Protein AF-V5DJU7-F1 (afdb_monomer)

pLDDT: mean 82.64, std 14.74, range [36.12, 96.25]

Foldseek 3Di:
DLVLLVLLCLLVLDLVSLVVSLVVVVVVVVVVVVVCCVPPVPDDCVVVVVVVVVVVVVSVVSVVCSVVGHDPDDDPDPLLPDLDPVSVVVVVVCVVDPPNVVVSQVSSVVNDPDPDDSVVSVVVVVVVVVVSVVVSVVVVCCVQPVDPPDDHDPVVVVVVVVVVVVVVVCVVCVVVVVCVVPPPVPDDPDCQKDWDFDDDDPDDTPDIDMDGDDPPDPVPPPPPDDDDDDDDDD

Structure (mmCIF, N/CA/C/O backbone):
data_AF-V5DJU7-F1
#
_entry.id   AF-V5DJU7-F1
#
loop_
_atom_site.group_PDB
_atom_site.id
_atom_site.type_symbol
_atom_site.label_atom_id
_atom_site.label_alt_id
_atom_site.label_comp_id
_atom_site.label_asym_id
_atom_site.label_entity_id
_atom_site.label_seq_id
_atom_site.pdbx_PDB_ins_code
_atom_site.Cartn_x
_atom_site.Cartn_y
_atom_site.Cartn_z
_atom_site.occupancy
_atom_site.B_iso_or_equiv
_atom_site.auth_seq_id
_atom_site.auth_comp_id
_atom_site.auth_asym_id
_atom_site.auth_atom_id
_atom_site.pdbx_PDB_model_num
ATOM 1 N N . MET A 1 1 ? -10.310 -9.821 -8.645 1.00 76.06 1 MET A N 1
ATOM 2 C CA . MET A 1 1 ? -11.633 -10.434 -8.387 1.00 76.06 1 MET A CA 1
ATOM 3 C C . MET A 1 1 ? -11.674 -11.229 -7.091 1.00 76.06 1 MET A C 1
ATOM 5 O O . MET A 1 1 ? -12.376 -10.790 -6.197 1.00 76.06 1 MET A O 1
ATOM 9 N N . LEU A 1 2 ? -10.894 -12.307 -6.917 1.00 85.31 2 LEU A N 1
ATOM 10 C CA . LEU A 1 2 ? -10.918 -13.084 -5.660 1.00 85.31 2 LEU A CA 1
ATOM 11 C C . LEU A 1 2 ? -10.623 -12.239 -4.409 1.00 85.31 2 LEU A C 1
ATOM 13 O O . LEU A 1 2 ? -11.383 -12.306 -3.457 1.00 85.31 2 LEU A O 1
ATOM 17 N N . MET A 1 3 ? -9.606 -11.369 -4.446 1.00 88.12 3 MET A N 1
ATOM 18 C CA . MET A 1 3 ? -9.304 -10.481 -3.309 1.00 88.12 3 MET A CA 1
ATOM 19 C C . MET A 1 3 ? -10.454 -9.516 -2.975 1.00 88.12 3 MET A C 1
ATOM 21 O O . MET A 1 3 ? -10.728 -9.260 -1.809 1.00 88.12 3 MET A O 1
ATOM 25 N N . ALA A 1 4 ? -11.160 -9.016 -3.994 1.00 88.25 4 ALA A N 1
ATOM 26 C CA . ALA A 1 4 ? -12.334 -8.166 -3.811 1.00 88.25 4 ALA A CA 1
ATOM 27 C C . ALA A 1 4 ? -13.499 -8.966 -3.211 1.00 88.25 4 ALA A C 1
ATOM 29 O O . ALA A 1 4 ? -14.101 -8.527 -2.241 1.00 88.25 4 ALA A O 1
ATOM 30 N N . ALA A 1 5 ? -13.768 -10.173 -3.719 1.00 87.25 5 ALA A N 1
ATOM 31 C CA . ALA A 1 5 ? -14.795 -11.055 -3.171 1.00 87.25 5 ALA A CA 1
ATOM 32 C C . ALA A 1 5 ? -14.511 -11.417 -1.706 1.00 87.25 5 ALA A C 1
ATOM 34 O O . ALA A 1 5 ? -15.390 -11.282 -0.863 1.00 87.25 5 ALA A O 1
ATOM 35 N N . GLU A 1 6 ? -13.274 -11.792 -1.368 1.00 89.00 6 GLU A N 1
ATOM 36 C CA . GLU A 1 6 ? -12.887 -12.056 0.021 1.00 89.00 6 GLU A CA 1
ATOM 37 C C . GLU A 1 6 ? -13.096 -10.843 0.925 1.00 89.00 6 GLU A C 1
ATOM 39 O O . GLU A 1 6 ? -13.558 -11.001 2.056 1.00 89.00 6 GLU A O 1
ATOM 44 N N . ARG A 1 7 ? -12.807 -9.639 0.419 1.00 90.44 7 ARG A N 1
ATOM 45 C CA . ARG A 1 7 ? -13.072 -8.392 1.135 1.00 90.44 7 ARG A CA 1
ATOM 46 C C . ARG A 1 7 ? -14.570 -8.174 1.352 1.00 90.44 7 ARG A C 1
ATOM 48 O O . ARG A 1 7 ? -14.958 -7.899 2.479 1.00 90.44 7 ARG A O 1
ATOM 55 N N . ILE A 1 8 ? -15.406 -8.365 0.332 1.00 90.38 8 ILE A N 1
ATOM 56 C CA . ILE A 1 8 ? -16.873 -8.256 0.442 1.00 90.38 8 ILE A CA 1
ATOM 57 C C . ILE A 1 8 ? -17.396 -9.209 1.522 1.00 90.38 8 ILE A C 1
ATOM 59 O O . ILE A 1 8 ? -18.118 -8.792 2.425 1.00 90.38 8 ILE A O 1
ATOM 63 N N . VAL A 1 9 ? -16.978 -10.478 1.479 1.00 90.19 9 VAL A N 1
ATOM 64 C CA . VAL A 1 9 ? -17.368 -11.477 2.483 1.00 90.19 9 VAL A CA 1
ATOM 65 C C . VAL A 1 9 ? -16.906 -11.077 3.884 1.00 90.19 9 VAL A C 1
ATOM 67 O O . VAL A 1 9 ? -17.652 -11.232 4.850 1.00 90.19 9 VAL A O 1
ATOM 70 N N . TYR A 1 10 ? -15.689 -10.541 3.997 1.00 88.06 10 TYR A N 1
ATOM 71 C CA . TYR A 1 10 ? -15.152 -10.038 5.257 1.00 88.06 10 TYR A CA 1
ATOM 72 C C . TYR A 1 10 ? -15.980 -8.871 5.816 1.00 88.06 10 TYR A C 1
ATOM 74 O O . TYR A 1 10 ? -16.254 -8.845 7.012 1.00 88.06 10 TYR A O 1
ATOM 82 N N . VAL A 1 11 ? -16.410 -7.930 4.968 1.00 87.00 11 VAL A N 1
ATOM 83 C CA . VAL A 1 11 ? -17.252 -6.788 5.366 1.00 87.00 11 VAL A CA 1
ATOM 84 C C . VAL A 1 11 ? -18.644 -7.237 5.811 1.00 87.00 11 VAL A C 1
ATOM 86 O O . VAL A 1 11 ? -19.157 -6.704 6.790 1.00 87.00 11 VAL A O 1
ATOM 89 N N . LEU A 1 12 ? -19.226 -8.232 5.139 1.00 85.81 12 LEU A N 1
ATOM 90 C CA . LEU A 1 12 ? -20.554 -8.771 5.456 1.00 85.81 12 LEU A CA 1
ATOM 91 C C . LEU A 1 12 ? -20.603 -9.611 6.739 1.00 85.81 12 LEU A C 1
ATOM 93 O O . LEU A 1 12 ? -21.691 -10.004 7.151 1.00 85.81 12 LEU A O 1
ATOM 97 N N . HIS A 1 13 ? -19.454 -9.937 7.345 1.00 86.31 13 HIS A N 1
ATOM 98 C CA . HIS A 1 13 ? -19.363 -10.731 8.581 1.00 86.31 13 HIS A CA 1
ATOM 99 C C . HIS A 1 13 ? -20.053 -12.114 8.484 1.00 86.31 13 HIS A C 1
ATOM 101 O O . HIS A 1 13 ? -20.359 -12.755 9.488 1.00 86.31 13 HIS A O 1
ATOM 107 N N . SER A 1 14 ? -20.290 -12.621 7.270 1.00 88.06 14 SER A N 1
ATOM 108 C CA . SER A 1 14 ? -21.017 -13.876 7.058 1.00 88.06 14 SER A CA 1
ATOM 109 C C . SER A 1 14 ? -20.064 -15.068 6.983 1.00 88.06 14 SER A C 1
ATOM 111 O O . SER A 1 14 ? -19.357 -15.269 5.991 1.00 88.06 14 SER A O 1
ATOM 113 N N . VAL A 1 15 ? -20.080 -15.908 8.024 1.00 89.06 15 VAL A N 1
ATOM 114 C CA . VAL A 1 15 ? -19.283 -17.149 8.084 1.00 89.06 15 VAL A CA 1
ATOM 115 C C . VAL A 1 15 ? -19.713 -18.141 7.000 1.00 89.06 15 VAL A C 1
ATOM 117 O O . VAL A 1 15 ? -18.863 -18.783 6.388 1.00 89.06 15 VAL A O 1
ATOM 120 N N . GLN A 1 16 ? -21.016 -18.223 6.712 1.00 91.31 16 GLN A N 1
ATOM 121 C CA . GLN A 1 16 ? -21.561 -19.127 5.692 1.00 91.31 16 GLN A CA 1
ATOM 122 C C . GLN A 1 16 ? -21.022 -18.777 4.301 1.00 91.31 16 GLN A C 1
ATOM 124 O O . GLN A 1 16 ? -20.520 -19.639 3.581 1.00 91.31 16 GLN A O 1
ATOM 129 N N . LEU A 1 17 ? -21.042 -17.488 3.951 1.00 90.38 17 LEU A N 1
ATOM 130 C CA . LEU A 1 17 ? -20.525 -17.013 2.670 1.00 90.38 17 LEU A CA 1
ATOM 131 C C . LEU A 1 17 ? -19.007 -17.225 2.563 1.00 90.38 17 LEU A C 1
ATOM 133 O O . LEU A 1 17 ? -18.508 -17.596 1.499 1.00 90.38 17 LEU A O 1
ATOM 137 N N . LYS A 1 18 ? -18.272 -17.064 3.673 1.00 92.44 18 LYS A N 1
ATOM 138 C CA . LYS A 1 18 ? -16.834 -17.361 3.727 1.00 92.44 18 LYS A CA 1
ATOM 139 C C . LYS A 1 18 ? -16.545 -18.842 3.527 1.00 92.44 18 LYS A C 1
ATOM 141 O O . LYS A 1 18 ? -15.609 -19.160 2.799 1.00 92.44 18 LYS A O 1
ATOM 146 N N . PHE A 1 19 ? -17.346 -19.729 4.112 1.00 93.06 19 PHE A N 1
ATOM 147 C CA . PHE A 1 19 ? -17.225 -21.171 3.909 1.00 93.06 19 PHE A CA 1
ATOM 148 C C . PHE A 1 19 ? -17.445 -21.566 2.451 1.00 93.06 19 PHE A C 1
ATOM 150 O O . PHE A 1 19 ? -16.577 -22.208 1.860 1.00 93.06 19 PHE A O 1
ATOM 157 N N . VAL A 1 20 ? -18.538 -21.105 1.838 1.00 93.94 20 VAL A N 1
ATOM 158 C CA . VAL A 1 20 ? -18.819 -21.378 0.421 1.00 93.94 20 VAL A CA 1
ATOM 159 C C . VAL A 1 20 ? -17.684 -20.860 -0.468 1.00 93.94 20 VAL A C 1
ATOM 161 O O . VAL A 1 20 ? -17.166 -21.604 -1.300 1.00 93.94 20 VAL A O 1
ATOM 164 N N . LEU A 1 21 ? -17.228 -19.621 -0.252 1.00 92.44 21 LEU A N 1
ATOM 165 C CA . LEU A 1 21 ? -16.119 -19.041 -1.015 1.00 92.44 21 LEU A CA 1
ATOM 166 C C . LEU A 1 21 ? -14.816 -19.834 -0.827 1.00 92.44 21 LEU A C 1
ATOM 168 O O . LEU A 1 21 ? -14.087 -20.055 -1.795 1.00 92.44 21 LEU A O 1
ATOM 172 N N . HIS A 1 22 ? -14.520 -20.290 0.389 1.00 93.25 22 HIS A N 1
ATOM 173 C CA . HIS A 1 22 ? -13.326 -21.080 0.684 1.00 93.25 22 HIS A CA 1
ATOM 174 C C . HIS A 1 22 ? -13.343 -22.441 -0.029 1.00 93.25 22 HIS A C 1
ATOM 176 O O . HIS A 1 22 ? -12.363 -22.808 -0.677 1.00 93.25 22 HIS A O 1
ATOM 182 N N . VAL A 1 23 ? -14.473 -23.153 0.004 1.00 93.56 23 VAL A N 1
ATOM 183 C CA . VAL A 1 23 ? -14.619 -24.449 -0.682 1.00 93.56 23 VAL A CA 1
ATOM 184 C C . VAL A 1 23 ? -14.504 -24.279 -2.198 1.00 93.56 23 VAL A C 1
ATOM 186 O O . VAL A 1 23 ? -13.728 -24.988 -2.842 1.00 93.56 23 VAL A O 1
ATOM 189 N N . VAL A 1 24 ? -15.215 -23.300 -2.769 1.00 93.56 24 VAL A N 1
ATOM 190 C CA . VAL A 1 24 ? -15.186 -23.022 -4.214 1.00 93.56 24 VAL A CA 1
ATOM 191 C C . VAL A 1 24 ? -13.781 -22.635 -4.679 1.00 93.56 24 VAL A C 1
ATOM 193 O O . VAL A 1 24 ? -13.320 -23.123 -5.710 1.00 93.56 24 VAL A O 1
ATOM 196 N N . THR A 1 25 ? -13.072 -21.790 -3.926 1.00 91.62 25 THR A N 1
ATOM 197 C CA . THR A 1 25 ? -11.716 -21.352 -4.299 1.00 91.62 25 THR A CA 1
ATOM 198 C C . THR A 1 25 ? -10.712 -22.495 -4.243 1.00 91.62 25 THR A C 1
ATOM 200 O O . THR A 1 25 ? -9.954 -22.664 -5.198 1.00 91.62 25 THR A O 1
ATOM 203 N N . ILE A 1 26 ? -10.724 -23.315 -3.186 1.00 91.69 26 ILE A N 1
ATOM 204 C CA . ILE A 1 26 ? -9.848 -24.492 -3.087 1.00 91.69 26 ILE A CA 1
ATOM 205 C C . ILE A 1 26 ? -10.103 -25.443 -4.254 1.00 91.69 26 ILE A C 1
ATOM 207 O O . ILE A 1 26 ? -9.147 -25.852 -4.917 1.00 91.69 26 ILE A O 1
ATOM 211 N N . LEU A 1 27 ? -11.366 -25.763 -4.538 1.00 92.50 27 LEU A N 1
ATOM 212 C CA . LEU A 1 27 ? -11.725 -26.676 -5.621 1.00 92.50 27 LEU A CA 1
ATOM 213 C C . LEU A 1 27 ? -11.297 -26.121 -6.985 1.00 92.50 27 LEU A C 1
ATOM 215 O O . LEU A 1 27 ? -10.686 -26.843 -7.771 1.00 92.50 27 LEU A O 1
ATOM 219 N N . ALA A 1 28 ? -11.528 -24.830 -7.239 1.00 91.56 28 ALA A N 1
ATOM 220 C CA . ALA A 1 28 ? -11.094 -24.169 -8.467 1.00 91.56 28 ALA A CA 1
ATOM 221 C C . ALA A 1 28 ? -9.567 -24.224 -8.645 1.00 91.56 28 ALA A C 1
ATOM 223 O O . ALA A 1 28 ? -9.094 -24.580 -9.723 1.00 91.56 28 ALA A O 1
ATOM 224 N N . TYR A 1 29 ? -8.784 -23.937 -7.598 1.00 90.25 29 TYR A N 1
ATOM 225 C CA . TYR A 1 29 ? -7.321 -24.024 -7.677 1.00 90.25 29 TYR A CA 1
ATOM 226 C C . TYR A 1 29 ? -6.832 -25.455 -7.934 1.00 90.25 29 TYR A C 1
ATOM 228 O O . TYR A 1 29 ? -5.927 -25.638 -8.749 1.00 90.25 29 TYR A O 1
ATOM 236 N N . HIS A 1 30 ? -7.440 -26.466 -7.305 1.00 88.75 30 HIS A N 1
ATOM 237 C CA . HIS A 1 30 ? -7.094 -27.870 -7.556 1.00 88.75 30 HIS A CA 1
ATOM 238 C C . HIS A 1 30 ? -7.448 -28.296 -8.985 1.00 88.75 30 HIS A C 1
ATOM 240 O O . HIS A 1 30 ? -6.629 -28.931 -9.647 1.00 88.75 30 HIS A O 1
ATOM 246 N N . ALA A 1 31 ? -8.619 -27.905 -9.494 1.00 90.38 31 ALA A N 1
ATOM 247 C CA . ALA A 1 31 ? -9.032 -28.196 -10.865 1.00 90.38 31 ALA A CA 1
ATOM 248 C C . ALA A 1 31 ? -8.095 -27.542 -11.895 1.00 90.38 31 ALA A C 1
ATOM 250 O O . ALA A 1 31 ? -7.646 -28.205 -12.830 1.00 90.38 31 ALA A O 1
ATOM 251 N N . ILE A 1 32 ? -7.734 -26.269 -11.690 1.00 88.88 32 ILE A N 1
ATOM 252 C CA . ILE A 1 32 ? -6.780 -25.549 -12.548 1.00 88.88 32 ILE A CA 1
ATOM 253 C C . ILE A 1 32 ? -5.405 -26.221 -12.507 1.00 88.88 32 ILE A C 1
ATOM 255 O O . ILE A 1 32 ? -4.774 -26.393 -13.548 1.00 88.88 32 ILE A O 1
ATOM 259 N N . PHE A 1 33 ? -4.941 -26.632 -11.325 1.00 85.81 33 PHE A N 1
ATOM 260 C CA . PHE A 1 33 ? -3.663 -27.323 -11.184 1.00 85.81 33 PHE A CA 1
ATOM 261 C C . PHE A 1 33 ? -3.657 -28.686 -11.891 1.00 85.81 33 PHE A C 1
ATOM 263 O O . PHE A 1 33 ? -2.695 -29.002 -12.593 1.00 85.81 33 PHE A O 1
ATOM 270 N N . MET A 1 34 ? -4.732 -29.468 -11.760 1.00 86.75 34 MET A N 1
ATOM 271 C CA . MET A 1 34 ? -4.891 -30.745 -12.465 1.00 86.75 34 MET A CA 1
ATOM 272 C C . MET A 1 34 ? -4.908 -30.551 -13.987 1.00 86.75 34 MET A C 1
ATOM 274 O O . MET A 1 34 ? -4.207 -31.264 -14.705 1.00 86.75 34 MET A O 1
ATOM 278 N N . LEU A 1 35 ? -5.636 -29.545 -14.482 1.00 87.94 35 LEU A N 1
ATOM 279 C CA . LEU A 1 35 ? -5.679 -29.209 -15.907 1.00 87.94 35 LEU A CA 1
ATOM 280 C C . LEU A 1 35 ? -4.306 -28.761 -16.432 1.00 87.94 35 LEU A C 1
ATOM 282 O O . LEU A 1 35 ? -3.878 -29.175 -17.511 1.00 87.94 35 LEU A O 1
ATOM 286 N N . TRP A 1 36 ? -3.588 -27.942 -15.664 1.00 85.56 36 TRP A N 1
ATOM 287 C CA . TRP A 1 36 ? -2.236 -27.505 -16.009 1.00 85.56 36 TRP A CA 1
ATOM 288 C C . TRP A 1 36 ? -1.247 -28.679 -16.053 1.00 85.56 36 TRP A C 1
ATOM 290 O O . TRP A 1 36 ? -0.464 -28.793 -16.996 1.00 85.56 36 TRP A O 1
ATOM 300 N N . ARG A 1 37 ? -1.326 -29.605 -15.088 1.00 82.94 37 ARG A N 1
ATOM 301 C CA . ARG A 1 37 ? -0.521 -30.837 -15.080 1.00 82.94 37 ARG A CA 1
ATOM 302 C C . ARG A 1 37 ? -0.811 -31.738 -16.277 1.00 82.94 37 ARG A C 1
ATOM 304 O O . ARG A 1 37 ? 0.125 -32.343 -16.790 1.00 82.94 37 ARG A O 1
ATOM 311 N N . LEU A 1 38 ? -2.065 -31.810 -16.721 1.00 84.94 38 LEU A N 1
ATOM 312 C CA . LEU A 1 38 ? -2.465 -32.608 -17.882 1.00 84.94 38 LEU A CA 1
ATOM 313 C C . LEU A 1 38 ? -1.984 -31.996 -19.208 1.00 84.94 38 LEU A C 1
ATOM 315 O O . LEU A 1 38 ? -1.609 -32.724 -20.120 1.00 84.94 38 LEU A O 1
ATOM 319 N N . THR A 1 39 ? -1.980 -30.667 -19.318 1.00 82.75 39 THR A N 1
ATOM 320 C CA . THR A 1 39 ? -1.685 -29.956 -20.577 1.00 82.75 39 THR A CA 1
ATOM 321 C C . THR A 1 39 ? -0.207 -29.619 -20.768 1.00 82.75 39 THR A C 1
ATOM 323 O O . THR A 1 39 ? 0.268 -29.579 -21.901 1.00 82.75 39 THR A O 1
ATOM 326 N N . LEU A 1 40 ? 0.537 -29.374 -19.685 1.00 73.81 40 LEU A N 1
ATOM 327 C CA . LEU A 1 40 ? 1.869 -28.757 -19.728 1.00 73.81 40 LEU A CA 1
ATOM 328 C C . LEU A 1 40 ? 2.946 -29.575 -18.995 1.00 73.81 40 LEU A C 1
ATOM 330 O O . LEU A 1 40 ? 3.931 -29.015 -18.513 1.00 73.81 40 LEU A O 1
ATOM 334 N N . ALA A 1 41 ? 2.786 -30.902 -18.946 1.00 63.81 41 ALA A N 1
ATOM 335 C CA . ALA A 1 41 ? 3.644 -31.837 -18.207 1.00 63.81 41 ALA A CA 1
ATOM 336 C C . ALA A 1 41 ? 5.160 -31.734 -18.508 1.00 63.81 41 ALA A C 1
ATOM 338 O O . ALA A 1 41 ? 5.963 -32.254 -17.738 1.00 63.81 41 ALA A O 1
ATOM 339 N N . HIS A 1 42 ? 5.560 -31.075 -19.603 1.00 62.31 42 HIS A N 1
ATOM 340 C CA . HIS A 1 42 ? 6.939 -31.054 -20.104 1.00 62.31 42 HIS A CA 1
ATOM 341 C C . HIS A 1 42 ? 7.709 -29.733 -19.899 1.00 62.31 42 HIS A C 1
ATOM 343 O O . HIS A 1 42 ? 8.88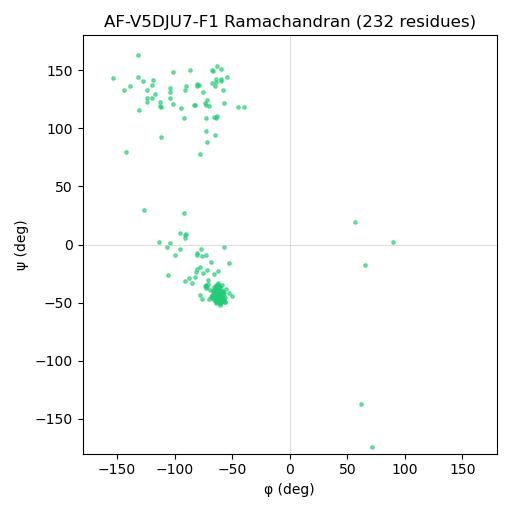0 -29.652 -20.266 1.00 62.31 42 HIS A O 1
ATOM 349 N N . ARG A 1 43 ? 7.096 -28.681 -19.333 1.00 65.62 43 ARG A N 1
ATOM 350 C CA . ARG A 1 43 ? 7.761 -27.375 -19.119 1.00 65.62 43 ARG A CA 1
ATOM 351 C C . ARG A 1 43 ? 8.203 -27.203 -17.664 1.00 65.62 43 ARG A C 1
ATOM 353 O O . ARG A 1 43 ? 7.541 -27.704 -16.764 1.00 65.62 43 ARG A O 1
ATOM 360 N N . SER A 1 44 ? 9.301 -26.469 -17.439 1.00 65.62 44 SER A N 1
ATOM 361 C CA . SER A 1 44 ? 9.845 -26.169 -16.101 1.00 65.62 44 SER A CA 1
ATOM 362 C C . SER A 1 44 ? 8.744 -25.745 -15.119 1.00 65.62 44 SER A C 1
ATOM 364 O O . SER A 1 44 ? 8.040 -24.758 -15.337 1.00 65.62 44 SER A O 1
ATOM 366 N N . THR A 1 45 ? 8.577 -26.530 -14.053 1.00 77.75 45 THR A N 1
ATOM 367 C CA . THR A 1 45 ? 7.426 -26.480 -13.139 1.00 77.75 45 THR A CA 1
ATOM 368 C C . THR A 1 45 ? 7.667 -25.628 -11.892 1.00 77.75 45 THR A C 1
ATOM 370 O O . THR A 1 45 ? 6.745 -25.436 -11.099 1.00 77.75 45 THR A O 1
ATOM 373 N N . THR A 1 46 ? 8.872 -25.085 -11.703 1.00 82.88 46 THR A N 1
ATOM 374 C CA . THR A 1 46 ? 9.292 -24.440 -10.446 1.00 82.88 46 THR A CA 1
ATOM 375 C C . THR A 1 46 ? 8.425 -23.237 -10.077 1.00 82.88 46 THR A C 1
ATOM 377 O O . THR A 1 46 ? 7.916 -23.168 -8.961 1.00 82.88 46 THR A O 1
ATOM 380 N N . VAL A 1 47 ? 8.178 -22.325 -11.021 1.00 84.62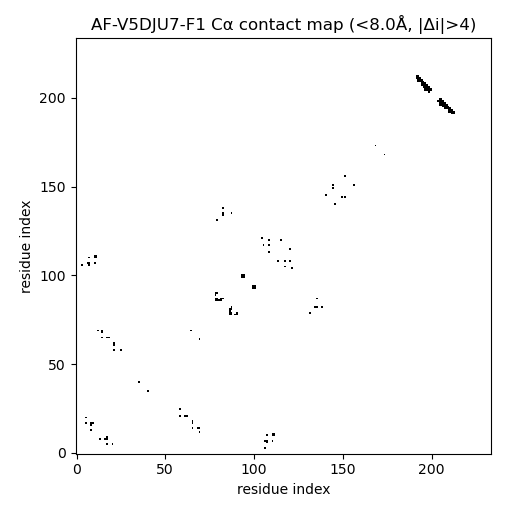 47 VAL A N 1
ATOM 381 C CA . VAL A 1 47 ? 7.377 -21.108 -10.788 1.00 84.62 47 VAL A CA 1
ATOM 382 C C . VAL A 1 47 ? 5.946 -21.451 -10.372 1.00 84.62 47 VAL A C 1
ATOM 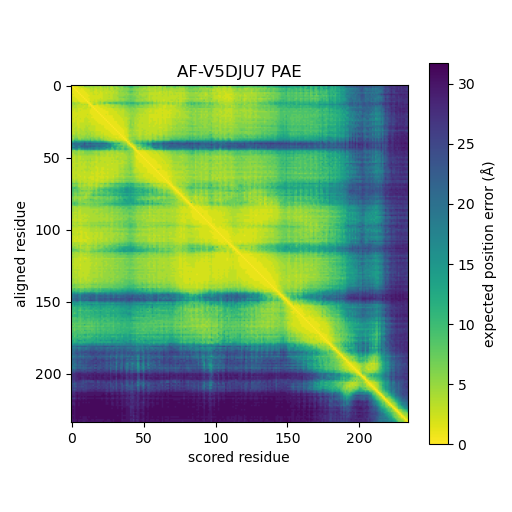384 O O . VAL A 1 47 ? 5.409 -20.886 -9.422 1.00 84.62 47 VAL A O 1
ATOM 387 N N . ALA A 1 48 ? 5.325 -22.411 -11.049 1.00 83.06 48 ALA A N 1
ATOM 388 C CA . ALA A 1 48 ? 3.955 -22.812 -10.756 1.00 83.06 48 ALA A CA 1
ATOM 389 C C . ALA A 1 48 ? 3.833 -23.569 -9.424 1.00 83.06 48 ALA A C 1
ATOM 391 O O . ALA A 1 48 ? 2.849 -23.381 -8.710 1.00 83.06 48 ALA A O 1
ATOM 392 N N . VAL A 1 49 ? 4.843 -24.365 -9.050 1.00 84.31 49 VAL A N 1
ATOM 393 C CA . VAL A 1 49 ? 4.912 -24.993 -7.721 1.00 84.31 49 VAL A CA 1
ATOM 394 C C . VAL A 1 49 ? 5.011 -23.928 -6.629 1.00 84.31 49 VAL A C 1
ATOM 396 O O . VAL A 1 49 ? 4.277 -24.007 -5.647 1.00 84.31 49 VAL A O 1
ATOM 399 N N . VAL A 1 50 ? 5.839 -22.894 -6.809 1.00 89.62 50 VAL A N 1
ATOM 400 C CA . VAL A 1 50 ? 5.941 -21.782 -5.845 1.00 89.62 50 VAL A CA 1
ATOM 401 C C . VAL A 1 50 ? 4.604 -21.050 -5.697 1.00 89.62 50 VAL A C 1
ATOM 403 O O . VAL A 1 50 ? 4.158 -20.806 -4.575 1.00 89.62 50 VAL A O 1
ATOM 406 N N . ILE A 1 51 ? 3.917 -20.756 -6.806 1.00 87.25 51 ILE A N 1
ATOM 407 C CA . ILE A 1 51 ? 2.587 -20.126 -6.776 1.00 87.25 51 ILE A CA 1
ATOM 408 C C . ILE A 1 51 ? 1.576 -21.019 -6.043 1.00 87.25 51 ILE A C 1
ATOM 410 O O . ILE A 1 51 ? 0.787 -20.516 -5.240 1.00 87.25 51 ILE A O 1
ATOM 414 N N . LEU A 1 52 ? 1.605 -22.335 -6.273 1.00 86.38 52 LEU A N 1
ATOM 415 C CA . LEU A 1 52 ? 0.724 -23.281 -5.588 1.00 86.38 52 LEU A CA 1
ATOM 416 C C . LEU A 1 52 ? 0.989 -23.307 -4.079 1.00 86.38 52 LEU A C 1
ATOM 418 O O . LEU A 1 52 ? 0.041 -23.226 -3.301 1.00 86.38 52 LEU A O 1
ATOM 422 N N . LEU A 1 53 ? 2.255 -23.371 -3.662 1.00 89.56 53 LEU A N 1
ATOM 423 C CA . LEU A 1 53 ? 2.631 -23.351 -2.246 1.00 89.56 53 LEU A CA 1
ATOM 424 C C . LEU A 1 53 ? 2.165 -22.060 -1.565 1.00 89.56 53 LEU A C 1
ATOM 426 O O . LEU A 1 53 ? 1.570 -22.110 -0.488 1.00 89.56 53 LEU A O 1
ATOM 430 N N . MET A 1 54 ? 2.351 -20.912 -2.224 1.00 91.81 54 MET A N 1
ATOM 431 C CA . MET A 1 54 ? 1.857 -19.625 -1.729 1.00 91.81 54 MET A CA 1
ATOM 432 C C . MET A 1 54 ? 0.326 -19.623 -1.579 1.00 91.81 54 MET A C 1
ATOM 434 O O . MET A 1 54 ? -0.207 -19.110 -0.591 1.00 91.81 54 MET A O 1
ATOM 438 N N . ARG A 1 55 ? -0.400 -20.228 -2.528 1.00 90.19 55 ARG A N 1
ATOM 439 C CA . ARG A 1 55 ? -1.864 -20.352 -2.464 1.00 90.19 55 ARG A CA 1
ATOM 440 C C . ARG A 1 55 ? -2.328 -21.309 -1.378 1.00 90.19 55 ARG A C 1
ATOM 442 O O . ARG A 1 55 ? -3.295 -20.989 -0.692 1.00 90.19 55 ARG A O 1
ATOM 449 N N . PHE A 1 56 ? -1.635 -22.425 -1.180 1.00 90.00 56 PHE A N 1
ATOM 450 C CA . PHE A 1 56 ? -1.934 -23.361 -0.102 1.00 90.00 56 PHE A CA 1
ATOM 451 C C . PHE A 1 56 ? -1.749 -22.698 1.264 1.00 90.00 56 PHE A C 1
ATOM 453 O O . PHE A 1 56 ? -2.643 -22.760 2.101 1.00 90.00 56 PHE A O 1
ATOM 460 N N . PHE A 1 57 ? -0.649 -21.964 1.452 1.00 93.31 57 PHE A N 1
ATOM 461 C CA . PHE A 1 57 ? -0.421 -21.183 2.667 1.00 93.31 57 PHE A CA 1
ATOM 462 C C . PHE A 1 57 ? -1.546 -20.164 2.919 1.00 93.31 57 PHE A C 1
ATOM 464 O O . PHE A 1 57 ? -2.107 -20.115 4.014 1.00 93.31 57 PHE A O 1
ATOM 471 N N . SER A 1 58 ? -1.937 -19.398 1.895 1.00 91.69 58 SER A N 1
ATOM 472 C CA . SER A 1 58 ? -3.065 -18.459 1.983 1.00 91.69 58 SER A CA 1
ATOM 473 C C . SER A 1 58 ? -4.390 -19.159 2.323 1.00 91.69 58 SER A C 1
ATOM 475 O O . SER A 1 58 ? -5.156 -18.652 3.145 1.00 91.69 58 SER A O 1
ATOM 477 N N . GLY A 1 59 ? -4.639 -20.340 1.751 1.00 90.69 59 GLY A N 1
ATOM 478 C CA . GLY A 1 59 ? -5.794 -21.179 2.070 1.00 90.69 59 GLY A CA 1
ATOM 479 C C . GLY A 1 59 ? -5.800 -21.635 3.530 1.00 90.69 59 GLY A C 1
ATOM 480 O O . GLY A 1 59 ? -6.819 -21.493 4.202 1.00 90.69 59 GLY A O 1
ATOM 481 N N . SER A 1 60 ? -4.660 -22.084 4.055 1.00 92.75 60 SER A N 1
ATOM 482 C CA . SER A 1 60 ? -4.515 -22.474 5.463 1.00 92.75 60 SER A CA 1
ATOM 483 C C . SER A 1 60 ? -4.816 -21.314 6.413 1.00 92.75 60 SER A C 1
ATOM 485 O O . SER A 1 60 ? -5.550 -21.486 7.384 1.00 92.75 60 SER A O 1
ATOM 487 N N . VAL A 1 61 ? -4.328 -20.106 6.109 1.00 92.81 61 VAL A N 1
ATOM 488 C CA . VAL A 1 61 ? -4.658 -18.903 6.893 1.00 92.81 61 VAL A CA 1
ATOM 489 C C . VAL A 1 61 ? -6.158 -18.594 6.829 1.00 92.81 61 VAL A C 1
ATOM 491 O O . VAL A 1 61 ? -6.761 -18.280 7.855 1.00 92.81 61 VAL A O 1
ATOM 494 N N . SER A 1 62 ? -6.789 -18.743 5.659 1.00 91.56 62 SER A N 1
ATOM 495 C CA . SER A 1 62 ? -8.243 -18.595 5.537 1.00 91.56 62 SER A CA 1
ATOM 496 C C . SER A 1 62 ? -8.985 -19.626 6.393 1.00 91.56 62 SER A C 1
ATOM 498 O O . SER A 1 62 ? -9.928 -19.256 7.083 1.00 91.56 62 SER A O 1
ATOM 500 N N . ALA A 1 63 ? -8.565 -20.893 6.411 1.00 91.06 63 ALA A N 1
ATOM 501 C CA . ALA A 1 63 ? -9.186 -21.928 7.242 1.00 91.06 63 ALA A CA 1
ATOM 502 C C . ALA A 1 63 ? -9.068 -21.612 8.745 1.00 91.06 63 ALA A C 1
ATOM 504 O O . ALA A 1 63 ? -10.046 -21.738 9.485 1.00 91.06 63 ALA A O 1
ATOM 505 N N . LEU A 1 64 ? -7.909 -21.106 9.184 1.00 92.69 64 LEU A N 1
ATOM 506 C CA . LEU A 1 64 ? -7.717 -20.629 10.558 1.00 92.69 64 LEU A CA 1
ATOM 507 C C . LEU A 1 64 ? -8.661 -19.469 10.905 1.00 92.69 64 LEU A C 1
ATOM 509 O O . LEU A 1 64 ? -9.151 -19.386 12.032 1.00 92.69 64 LEU A O 1
ATOM 513 N N . GLN A 1 65 ? -8.947 -18.583 9.947 1.00 91.25 65 GLN A N 1
ATOM 514 C CA . GLN A 1 65 ? -9.925 -17.513 10.134 1.00 91.25 65 GLN A CA 1
ATOM 515 C C . GLN A 1 65 ? -11.352 -18.060 10.293 1.00 91.25 65 GLN A C 1
ATOM 517 O O . GLN A 1 65 ? -12.084 -17.570 11.150 1.00 91.25 65 GLN A O 1
ATOM 522 N N . LEU A 1 66 ? -11.748 -19.083 9.524 1.00 89.94 66 LEU A N 1
ATOM 523 C CA . LEU A 1 66 ? -13.054 -19.729 9.714 1.00 89.94 66 LEU A CA 1
ATOM 524 C C . LEU A 1 66 ? -13.168 -20.387 11.094 1.00 89.94 66 LEU A C 1
ATOM 526 O O . LEU A 1 66 ? -14.224 -20.299 11.713 1.00 89.94 66 LEU A O 1
ATOM 530 N N . GLN A 1 67 ? -12.091 -21.005 11.587 1.00 91.50 67 GLN A N 1
ATOM 531 C CA . GLN A 1 67 ? -12.083 -21.661 12.897 1.00 91.50 67 GLN A CA 1
ATOM 532 C C . GLN A 1 67 ? -12.247 -20.663 14.049 1.00 91.50 67 GLN A C 1
ATOM 534 O O . GLN A 1 67 ? -12.996 -20.920 14.988 1.00 91.50 67 GLN A O 1
ATOM 539 N N . LYS A 1 68 ? -11.539 -19.529 13.991 1.00 89.88 68 LYS A N 1
ATOM 540 C CA . LYS A 1 68 ? -11.605 -18.491 15.034 1.00 89.88 68 LYS A CA 1
ATOM 541 C C . LYS A 1 68 ? -12.864 -17.627 14.938 1.00 89.88 68 LYS A C 1
ATOM 543 O O . LYS A 1 68 ? -13.228 -16.977 15.914 1.00 89.88 68 LYS A O 1
ATOM 548 N N . GLY A 1 69 ? -13.514 -17.613 13.778 1.00 87.19 69 GLY A N 1
ATOM 549 C CA . GLY A 1 69 ? -14.642 -16.739 13.503 1.00 87.19 69 GLY A CA 1
ATOM 550 C C . GLY A 1 69 ? -14.232 -15.272 13.356 1.00 87.19 69 GLY A C 1
ATOM 551 O O . GLY A 1 69 ? -13.054 -14.906 13.335 1.00 87.19 69 GLY A O 1
ATOM 552 N N . TYR A 1 70 ? -15.237 -14.414 13.220 1.00 86.62 70 TYR A N 1
ATOM 553 C CA . TYR A 1 70 ? -15.056 -12.980 13.021 1.00 86.62 70 TYR A CA 1
ATOM 554 C C . TYR A 1 70 ? -15.349 -12.207 14.319 1.00 86.62 70 TYR A C 1
ATOM 556 O O . TYR A 1 70 ? -16.375 -12.472 14.951 1.00 86.62 70 TYR A O 1
ATOM 564 N N . PRO A 1 71 ? -14.504 -11.234 14.711 1.00 85.06 71 PRO A N 1
ATOM 565 C CA . PRO A 1 71 ? -14.699 -10.457 15.934 1.00 85.06 71 PRO A CA 1
ATOM 566 C C . PRO A 1 71 ? -15.938 -9.558 15.846 1.00 85.06 71 PRO A C 1
ATOM 568 O O . PRO A 1 71 ? -16.270 -9.061 14.775 1.00 85.06 71 PRO A O 1
ATOM 571 N N . LEU A 1 72 ? -16.581 -9.294 16.990 1.00 81.12 72 LEU A N 1
ATOM 572 C CA . LEU A 1 72 ? -17.783 -8.450 17.074 1.00 81.12 72 LEU A CA 1
ATOM 573 C C . LEU A 1 72 ? -17.524 -6.998 16.623 1.00 81.12 72 LEU A C 1
ATOM 575 O O . LEU A 1 72 ? -18.390 -6.364 16.035 1.00 81.12 72 LEU A O 1
ATOM 579 N N . HIS A 1 73 ? -16.320 -6.483 16.890 1.00 82.12 73 HIS A N 1
ATOM 580 C CA . HIS A 1 73 ? -15.90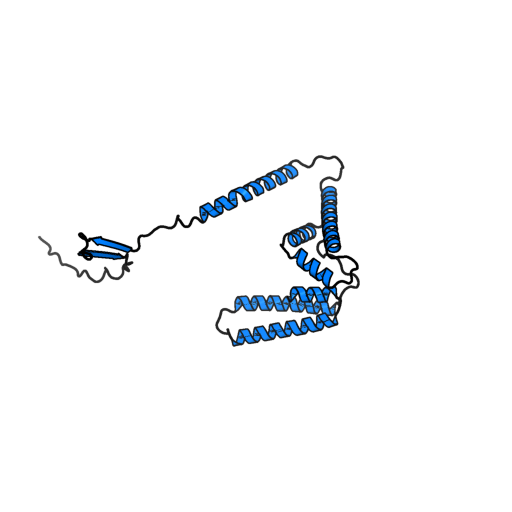4 -5.134 16.514 1.00 82.12 73 HIS A CA 1
ATOM 581 C C . HIS A 1 73 ? -14.802 -5.195 15.458 1.00 82.12 73 HIS A C 1
ATOM 583 O O . HIS A 1 73 ? -13.712 -5.726 15.697 1.00 82.12 73 HIS A O 1
ATOM 589 N N . ARG A 1 74 ? -15.074 -4.615 14.287 1.00 77.88 74 ARG A N 1
ATOM 590 C CA . ARG A 1 74 ? -14.104 -4.494 13.199 1.00 77.88 74 ARG A CA 1
ATOM 591 C C . ARG A 1 74 ? -13.212 -3.276 13.431 1.00 77.88 74 ARG A C 1
ATOM 593 O O . ARG A 1 74 ? -13.698 -2.149 13.443 1.00 77.88 74 ARG A O 1
ATOM 600 N N . LYS A 1 75 ? -11.899 -3.494 13.551 1.00 81.75 75 LYS A N 1
ATOM 601 C CA . LYS A 1 75 ? -10.920 -2.400 13.474 1.00 81.75 75 LYS A CA 1
ATOM 602 C C . LYS A 1 75 ? -10.949 -1.793 12.071 1.00 81.75 75 LYS A C 1
ATOM 604 O O . LYS A 1 75 ? -10.996 -2.528 11.088 1.00 81.75 75 LYS A O 1
ATOM 609 N N . HIS A 1 76 ? -10.927 -0.466 11.996 1.00 81.19 76 HIS A N 1
ATOM 610 C CA . HIS A 1 76 ? -11.035 0.267 10.738 1.00 81.19 76 HIS A CA 1
ATOM 611 C C . HIS A 1 76 ? -9.852 -0.011 9.796 1.00 81.19 76 HIS A C 1
ATOM 613 O O . HIS A 1 76 ? -10.049 -0.419 8.650 1.00 81.19 76 HIS A O 1
ATOM 619 N N . ASP A 1 77 ? -8.626 0.119 10.310 1.00 84.19 77 ASP A N 1
ATOM 620 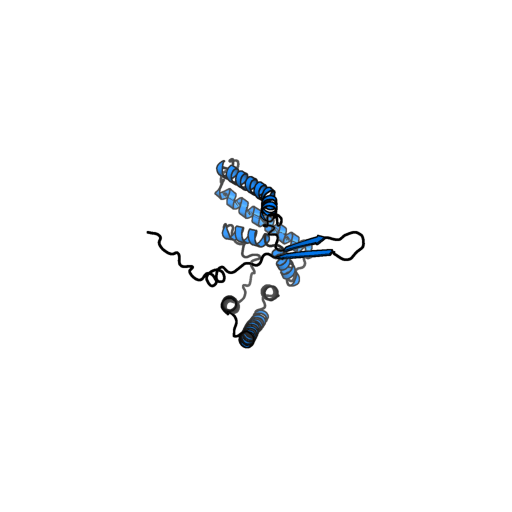C CA . ASP A 1 77 ? -7.405 -0.221 9.589 1.00 84.19 77 ASP A CA 1
ATOM 621 C C . ASP A 1 77 ? -6.402 -0.946 10.510 1.00 84.19 77 ASP A C 1
ATOM 623 O O . ASP A 1 77 ? -6.240 -0.551 11.671 1.00 84.19 77 ASP A O 1
ATOM 627 N N . PRO A 1 78 ? -5.743 -2.026 10.048 1.00 83.19 78 PRO A N 1
ATOM 628 C CA . PRO A 1 78 ? -4.672 -2.666 10.810 1.00 83.19 78 PRO A CA 1
ATOM 629 C C . PRO A 1 78 ? -3.474 -1.737 11.056 1.00 83.19 78 PRO A C 1
ATOM 631 O O . PRO A 1 78 ? -2.850 -1.835 12.112 1.00 83.19 78 PRO A O 1
ATOM 634 N N . PHE A 1 79 ? -3.163 -0.826 10.129 1.00 86.19 79 PHE A N 1
ATOM 635 C CA . PHE A 1 79 ? -1.972 0.019 10.197 1.00 86.19 79 PHE A CA 1
ATOM 636 C C . PHE A 1 79 ? -2.143 1.234 11.111 1.00 86.19 79 PHE A C 1
ATOM 638 O O . PHE A 1 79 ? -1.159 1.713 11.654 1.00 86.19 79 PHE A O 1
ATOM 645 N N . THR A 1 80 ? -3.367 1.709 11.361 1.00 86.06 80 THR A N 1
ATOM 646 C CA . THR A 1 80 ? -3.590 2.912 12.190 1.00 86.06 80 THR A CA 1
ATOM 647 C C . THR A 1 80 ? -3.768 2.623 13.684 1.00 86.06 80 THR A C 1
ATOM 649 O O . THR A 1 80 ? -4.106 3.519 14.453 1.00 86.06 80 THR A O 1
ATOM 652 N N . THR A 1 81 ? -3.524 1.382 14.128 1.00 83.62 81 THR A N 1
ATOM 653 C CA . THR A 1 81 ? -3.720 0.990 15.539 1.00 83.62 81 THR A CA 1
ATOM 654 C C . THR A 1 81 ? -2.640 1.564 16.468 1.00 83.62 81 THR A C 1
ATOM 656 O O . THR A 1 81 ? -2.942 1.909 17.608 1.00 83.62 81 THR A O 1
ATOM 659 N N . HIS A 1 82 ? -1.395 1.669 16.000 1.00 86.94 82 HIS A N 1
ATOM 660 C CA . HIS A 1 82 ? -0.251 2.116 16.798 1.00 86.94 82 HIS A CA 1
ATOM 661 C C . HIS A 1 82 ? 0.563 3.184 16.054 1.00 86.94 82 HIS A C 1
ATOM 663 O O . HIS A 1 82 ? 0.440 3.349 14.837 1.00 86.94 82 HIS A O 1
ATOM 669 N N . THR A 1 83 ? 1.404 3.903 16.799 1.00 87.62 83 THR A N 1
ATOM 670 C CA . THR A 1 83 ? 2.317 4.939 16.282 1.00 87.62 83 THR A CA 1
ATOM 671 C C . THR A 1 83 ? 3.725 4.419 15.999 1.00 87.62 83 THR A C 1
ATOM 673 O O . THR A 1 83 ? 4.627 5.213 15.744 1.00 87.62 83 THR A O 1
ATOM 676 N N . ASP A 1 84 ? 3.938 3.100 16.037 1.00 89.75 84 ASP A N 1
ATOM 677 C CA . ASP A 1 84 ? 5.244 2.522 15.722 1.00 89.75 84 ASP A CA 1
ATOM 678 C C . ASP A 1 84 ? 5.633 2.797 14.267 1.00 89.75 84 ASP A C 1
ATOM 680 O O . ASP A 1 84 ? 4.784 2.876 13.374 1.00 89.75 84 ASP A O 1
ATOM 684 N N . ILE A 1 85 ? 6.940 2.820 14.006 1.00 89.31 85 ILE A N 1
ATOM 685 C CA . ILE A 1 85 ? 7.500 3.051 12.668 1.00 89.31 85 ILE A CA 1
ATOM 686 C C . ILE A 1 85 ? 6.942 2.050 11.645 1.00 89.31 85 ILE A C 1
ATOM 688 O O . ILE A 1 85 ? 6.640 2.437 10.523 1.00 89.31 85 ILE A O 1
ATOM 692 N N . PHE A 1 86 ? 6.747 0.779 12.022 1.00 91.81 86 PHE A N 1
ATOM 693 C CA . PHE A 1 86 ? 6.181 -0.241 11.128 1.00 91.81 86 PHE A CA 1
ATOM 694 C C . PHE A 1 86 ? 4.733 0.051 10.723 1.00 91.81 86 PHE A C 1
ATOM 696 O O . PHE A 1 86 ? 4.361 -0.150 9.569 1.00 91.81 86 PHE A O 1
ATOM 703 N N . HIS A 1 87 ? 3.927 0.532 11.668 1.00 92.12 87 HIS A N 1
ATOM 704 C CA . HIS A 1 87 ? 2.523 0.866 11.458 1.00 92.12 87 HIS A CA 1
ATOM 705 C C . HIS A 1 87 ? 2.393 2.113 10.579 1.00 92.12 87 HIS A C 1
ATOM 707 O O . HIS A 1 87 ? 1.696 2.086 9.562 1.00 92.12 87 HIS A O 1
ATOM 713 N N . TRP A 1 88 ? 3.165 3.154 10.900 1.00 92.19 88 TRP A N 1
ATOM 714 C CA . TRP A 1 88 ? 3.238 4.370 10.098 1.00 92.19 88 TRP A CA 1
ATOM 715 C C . TRP A 1 88 ? 3.734 4.090 8.675 1.00 92.19 88 TRP A C 1
ATOM 717 O O . TRP A 1 88 ? 3.071 4.470 7.709 1.00 92.19 88 TRP A O 1
ATOM 727 N N . LEU A 1 89 ? 4.848 3.365 8.526 1.00 93.31 89 LEU A N 1
ATOM 728 C CA . LEU A 1 89 ? 5.406 3.017 7.218 1.00 93.31 89 LEU A CA 1
ATOM 729 C C . LEU A 1 89 ? 4.425 2.165 6.409 1.00 93.31 89 LEU A C 1
ATOM 731 O O . LEU A 1 89 ? 4.228 2.422 5.224 1.00 93.31 89 LEU A O 1
ATOM 735 N N . GLY A 1 90 ? 3.778 1.186 7.048 1.00 92.88 90 GLY A N 1
ATOM 736 C CA . GLY A 1 90 ? 2.747 0.364 6.421 1.00 92.88 90 GLY A CA 1
ATOM 737 C C . GLY A 1 90 ? 1.595 1.206 5.877 1.00 92.88 90 GLY A C 1
ATOM 738 O O . GLY A 1 90 ? 1.215 1.033 4.721 1.00 92.88 90 GLY A O 1
ATOM 739 N N . HIS A 1 91 ? 1.101 2.168 6.659 1.00 93.19 91 HIS A N 1
ATOM 740 C CA . HIS A 1 91 ? 0.038 3.080 6.238 1.00 93.19 91 HIS A CA 1
ATOM 741 C C . HIS A 1 91 ? 0.474 4.018 5.095 1.00 93.19 91 HIS A C 1
ATOM 743 O O . HIS A 1 91 ? -0.278 4.209 4.136 1.00 93.19 91 HIS A O 1
ATOM 749 N N . VAL A 1 92 ? 1.698 4.560 5.149 1.00 92.25 92 VAL A N 1
ATOM 750 C CA . VAL A 1 92 ? 2.261 5.407 4.080 1.00 92.25 92 VAL A CA 1
ATOM 751 C C . VAL A 1 92 ? 2.404 4.621 2.777 1.00 92.25 92 VAL A C 1
ATOM 753 O O . VAL A 1 92 ? 1.934 5.074 1.735 1.00 92.25 92 VAL A O 1
ATOM 756 N N . VAL A 1 93 ? 3.001 3.426 2.825 1.00 94.50 93 VAL A N 1
ATOM 757 C CA . VAL A 1 93 ? 3.167 2.561 1.645 1.00 94.50 93 VAL A CA 1
ATOM 758 C C . VAL A 1 93 ? 1.810 2.145 1.091 1.00 94.50 93 VAL A C 1
ATOM 760 O O . VAL A 1 93 ? 1.596 2.197 -0.117 1.00 94.50 93 VAL A O 1
ATOM 763 N N . TYR A 1 94 ? 0.874 1.779 1.963 1.00 93.06 94 TYR A N 1
ATOM 764 C CA . TYR A 1 94 ? -0.478 1.399 1.578 1.00 93.06 94 TYR A CA 1
ATOM 765 C C . TYR A 1 94 ? -1.199 2.510 0.795 1.00 93.06 94 TYR A C 1
ATOM 767 O O . TYR A 1 94 ? -1.838 2.215 -0.216 1.00 93.06 94 TYR A O 1
ATOM 775 N N . ARG A 1 95 ? -1.050 3.779 1.202 1.00 92.50 95 ARG A N 1
ATOM 776 C CA . ARG A 1 95 ? -1.635 4.927 0.486 1.00 92.50 95 ARG A CA 1
ATOM 777 C C . ARG A 1 95 ? -0.821 5.376 -0.733 1.00 92.50 95 ARG A C 1
ATOM 779 O O . ARG A 1 95 ? -1.374 6.008 -1.624 1.00 92.50 95 ARG A O 1
ATOM 786 N N . ALA A 1 96 ? 0.468 5.042 -0.793 1.00 93.69 96 ALA A N 1
ATOM 787 C CA . ALA A 1 96 ? 1.318 5.325 -1.949 1.00 93.69 96 ALA A CA 1
ATOM 788 C C . ALA A 1 96 ? 0.991 4.440 -3.166 1.00 93.69 96 ALA A C 1
ATOM 790 O O . ALA A 1 96 ? 1.320 4.808 -4.294 1.00 93.69 96 ALA A O 1
ATOM 791 N N . ILE A 1 97 ? 0.358 3.277 -2.960 1.00 94.19 97 ILE A N 1
ATOM 792 C CA . ILE A 1 97 ? -0.052 2.398 -4.059 1.00 94.19 97 ILE A CA 1
ATOM 793 C C . ILE A 1 97 ? -1.246 3.036 -4.790 1.00 94.19 97 ILE A C 1
ATOM 795 O O . ILE A 1 97 ? -2.304 3.209 -4.180 1.00 94.19 97 ILE A O 1
ATOM 799 N N . PRO A 1 98 ? -1.129 3.327 -6.098 1.00 92.25 98 PRO A N 1
ATOM 800 C CA . PRO A 1 98 ? -2.201 3.971 -6.847 1.00 92.25 98 PRO A CA 1
ATOM 801 C C . PRO A 1 98 ? -3.442 3.073 -6.909 1.00 92.25 98 PRO A C 1
ATOM 803 O O . PRO A 1 98 ? -3.328 1.861 -7.110 1.00 92.25 98 PRO A O 1
ATOM 806 N N . PHE A 1 99 ? -4.630 3.664 -6.764 1.00 90.31 99 PHE A N 1
ATOM 807 C CA . PHE A 1 99 ? -5.952 3.022 -6.853 1.00 90.31 99 PHE A CA 1
ATOM 808 C C . PHE A 1 99 ? -6.293 1.989 -5.773 1.00 90.31 99 PHE A C 1
ATOM 810 O O . PHE A 1 99 ? -7.463 1.638 -5.620 1.00 90.31 99 PHE A O 1
ATOM 817 N N . LEU A 1 100 ? -5.322 1.453 -5.030 1.00 91.56 100 LEU A N 1
ATOM 818 C CA . LEU A 1 100 ? -5.577 0.375 -4.073 1.00 91.56 100 LEU A CA 1
ATOM 819 C C . LEU A 1 100 ? -6.482 0.854 -2.937 1.00 91.56 100 LEU A C 1
ATOM 821 O O . LEU A 1 100 ? -7.464 0.186 -2.596 1.00 91.56 100 LEU A O 1
ATOM 825 N N . PHE A 1 101 ? -6.157 2.021 -2.383 1.00 92.06 101 PHE A N 1
ATOM 826 C CA . PHE A 1 101 ? -6.937 2.640 -1.325 1.00 92.06 101 PHE A CA 1
ATOM 827 C C . PHE A 1 101 ? -8.345 3.005 -1.814 1.00 92.06 101 PHE A C 1
ATOM 829 O O . PHE A 1 101 ? -9.328 2.629 -1.169 1.00 92.06 101 PHE A O 1
ATOM 836 N N . GLU A 1 102 ? -8.463 3.651 -2.977 1.00 93.06 102 GLU A N 1
ATOM 837 C CA . GLU A 1 102 ? -9.759 4.054 -3.527 1.00 93.06 102 GLU A CA 1
ATOM 838 C C . GLU A 1 102 ? -10.645 2.842 -3.836 1.00 93.06 102 GLU A C 1
ATOM 840 O O . GLU A 1 102 ? -11.825 2.835 -3.491 1.00 93.06 102 GLU A O 1
ATOM 845 N N . LEU A 1 103 ? -10.095 1.776 -4.425 1.00 92.31 103 LEU A N 1
ATOM 846 C CA . LEU A 1 103 ? -10.863 0.566 -4.736 1.00 92.31 103 LEU A CA 1
ATOM 847 C C . LEU A 1 103 ? -11.393 -0.120 -3.476 1.00 92.31 103 LEU A C 1
ATOM 849 O O . LEU A 1 103 ? -12.545 -0.559 -3.460 1.00 92.31 103 LEU A O 1
ATOM 853 N N . ARG A 1 104 ? -10.581 -0.208 -2.416 1.00 91.62 104 ARG A N 1
ATOM 854 C CA . ARG A 1 104 ? -11.039 -0.740 -1.124 1.00 91.62 104 ARG A CA 1
ATOM 855 C C . ARG A 1 104 ? -12.165 0.119 -0.563 1.00 91.62 104 ARG A C 1
ATOM 857 O O . ARG A 1 104 ? -13.164 -0.430 -0.113 1.00 91.62 104 ARG A O 1
ATOM 864 N N . LEU A 1 105 ? -12.005 1.436 -0.595 1.00 92.12 105 LEU A N 1
ATOM 865 C CA . LEU A 1 105 ? -12.971 2.388 -0.061 1.00 92.12 105 LEU A CA 1
ATOM 866 C C . LEU A 1 105 ? -14.324 2.294 -0.776 1.00 92.12 105 LEU A C 1
ATOM 868 O O . LEU A 1 105 ? -15.362 2.210 -0.123 1.00 92.12 105 LEU A O 1
ATOM 872 N N . LEU A 1 106 ? -14.309 2.245 -2.111 1.00 93.12 106 LEU A N 1
ATOM 873 C CA . LEU A 1 106 ? -15.510 2.071 -2.932 1.00 93.12 106 LEU A CA 1
ATOM 874 C C . LEU A 1 106 ? -16.199 0.735 -2.640 1.00 93.12 106 LEU A C 1
ATOM 876 O O . LEU A 1 106 ? -17.422 0.679 -2.507 1.00 93.12 106 LEU A O 1
ATOM 880 N N . LEU A 1 107 ? -15.415 -0.335 -2.516 1.00 92.69 107 LEU A N 1
ATOM 881 C CA . LEU A 1 107 ? -15.931 -1.666 -2.230 1.00 92.69 107 LEU A CA 1
ATOM 882 C C . LEU A 1 107 ? -16.539 -1.744 -0.824 1.00 92.69 107 LEU A C 1
ATOM 884 O O . LEU A 1 107 ? -17.664 -2.220 -0.677 1.00 92.69 107 LEU A O 1
ATOM 888 N N . ASP A 1 108 ? -15.848 -1.224 0.190 1.00 91.12 108 ASP A N 1
ATOM 889 C CA . ASP A 1 108 ? -16.343 -1.189 1.566 1.00 91.12 108 ASP A CA 1
ATOM 890 C C . ASP A 1 108 ? -17.620 -0.330 1.669 1.00 91.12 108 ASP A C 1
ATOM 892 O O . ASP A 1 108 ? -18.570 -0.747 2.334 1.00 91.12 108 ASP A O 1
ATOM 896 N N . TRP A 1 109 ? -17.690 0.815 0.973 1.00 93.06 109 TRP A N 1
ATOM 897 C CA . TRP A 1 109 ? -18.893 1.659 0.910 1.00 93.06 109 TRP A CA 1
ATOM 898 C C . TRP A 1 109 ? -20.068 0.955 0.221 1.00 93.06 109 TRP A C 1
ATOM 900 O O . TRP A 1 109 ? -21.192 1.038 0.705 1.00 93.06 109 TRP A O 1
ATOM 910 N N . SER A 1 110 ? -19.816 0.221 -0.869 1.00 92.88 110 SER A N 1
ATOM 911 C CA . SER A 1 110 ? -20.875 -0.447 -1.643 1.00 92.88 110 SER A CA 1
ATOM 912 C C . SER A 1 110 ? -21.598 -1.566 -0.884 1.00 92.88 110 SER A C 1
ATOM 914 O O . SER A 1 110 ? -22.745 -1.878 -1.192 1.00 92.88 110 SER A O 1
ATOM 916 N N . VAL A 1 111 ? -20.929 -2.174 0.100 1.00 89.12 111 VAL A N 1
ATOM 917 C CA . VAL A 1 111 ? -21.430 -3.338 0.848 1.00 89.12 111 VAL A CA 1
ATOM 918 C C . VAL A 1 111 ? -21.890 -2.964 2.259 1.00 89.12 111 VAL A C 1
ATOM 920 O O . VAL A 1 111 ? -22.732 -3.650 2.836 1.00 89.12 111 VAL A O 1
ATOM 923 N N . SER A 1 112 ? -21.341 -1.896 2.840 1.00 88.38 112 SER A N 1
ATOM 924 C CA . SER A 1 112 ? -21.682 -1.477 4.202 1.00 88.38 112 SER A CA 1
ATOM 925 C C . SER A 1 112 ? -23.017 -0.727 4.234 1.00 88.38 112 SER A C 1
ATOM 927 O O . SER A 1 112 ? -23.256 0.170 3.431 1.00 88.38 112 SER A O 1
ATOM 929 N N . CYS A 1 113 ? -23.863 -1.021 5.224 1.00 85.81 113 CYS A N 1
ATOM 930 C CA . CYS A 1 113 ? -25.089 -0.263 5.476 1.00 85.81 113 CYS A CA 1
ATOM 931 C C . CYS A 1 113 ? -24.747 1.121 6.056 1.00 85.81 113 CYS A C 1
ATOM 933 O O . CYS A 1 113 ? -24.659 1.285 7.272 1.00 85.81 113 CYS A O 1
ATOM 935 N N . THR A 1 114 ? -24.520 2.114 5.194 1.00 88.62 114 THR A N 1
ATOM 936 C CA . THR A 1 114 ? -24.213 3.497 5.587 1.00 88.62 114 THR A CA 1
ATOM 937 C C . THR A 1 114 ? -25.270 4.469 5.071 1.00 88.62 114 THR A C 1
ATOM 939 O O . THR A 1 114 ? -25.765 4.336 3.957 1.00 88.62 114 THR A O 1
ATOM 942 N N . ALA A 1 115 ? -25.609 5.475 5.879 1.00 90.88 115 ALA A N 1
ATOM 943 C CA . ALA A 1 115 ? -26.485 6.577 5.469 1.00 90.88 115 ALA A CA 1
ATOM 944 C C . ALA A 1 115 ? -25.735 7.655 4.661 1.00 90.88 115 ALA A C 1
ATOM 946 O O . ALA A 1 115 ? -26.332 8.612 4.166 1.00 90.88 115 ALA A O 1
ATOM 947 N N . LEU A 1 116 ? -24.409 7.534 4.563 1.00 92.69 116 LEU A N 1
ATOM 948 C CA . LEU A 1 116 ? -23.540 8.564 4.025 1.00 92.69 116 LEU A CA 1
ATOM 949 C C . LEU A 1 116 ? -23.328 8.378 2.516 1.00 92.69 116 LEU A C 1
ATOM 951 O O . LEU A 1 116 ? -22.989 7.288 2.052 1.00 92.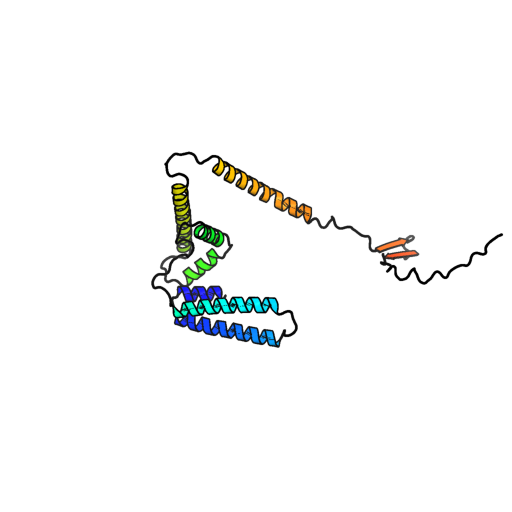69 116 LEU A O 1
ATOM 955 N N . LYS A 1 117 ? -23.468 9.462 1.739 1.00 94.25 117 LYS A N 1
ATOM 956 C CA . LYS A 1 117 ? -23.101 9.459 0.311 1.00 94.25 117 LYS A CA 1
ATOM 957 C C . LYS A 1 117 ? -21.615 9.135 0.146 1.00 94.25 117 LYS A C 1
ATOM 959 O O . LYS A 1 117 ? -20.798 9.528 0.976 1.00 94.25 117 LYS A O 1
ATOM 964 N N . LEU A 1 118 ? -21.267 8.523 -0.985 1.00 93.94 118 LEU A N 1
ATOM 965 C CA . LEU A 1 118 ? -19.898 8.121 -1.316 1.00 93.94 118 LEU A CA 1
ATOM 966 C C . LEU A 1 118 ? -18.882 9.259 -1.139 1.00 93.94 118 LEU A C 1
ATOM 968 O O . LEU A 1 118 ? -17.850 9.064 -0.518 1.00 93.94 118 LEU A O 1
ATOM 972 N N . GLN A 1 119 ? -19.194 10.474 -1.596 1.00 94.62 119 GLN A N 1
ATOM 973 C CA . GLN A 1 119 ? -18.299 11.633 -1.457 1.00 94.62 119 GLN A CA 1
ATOM 974 C C . GLN A 1 119 ? -17.963 11.963 0.001 1.00 94.62 119 GLN A C 1
ATOM 976 O O . GLN A 1 119 ? -16.806 12.189 0.339 1.00 94.62 119 GLN A O 1
ATOM 981 N N . HIS A 1 120 ? -18.969 11.964 0.873 1.00 95.31 120 HIS A N 1
ATOM 982 C CA . HIS A 1 120 ? -18.763 12.227 2.293 1.00 95.31 120 HIS A CA 1
ATOM 983 C C . HIS A 1 120 ? -18.049 11.058 2.983 1.00 95.31 120 HIS A C 1
ATOM 985 O O . HIS A 1 120 ? -17.275 11.288 3.906 1.00 95.31 120 HIS A O 1
ATOM 991 N N . TRP A 1 121 ? -18.256 9.823 2.516 1.00 94.50 121 TRP A N 1
ATOM 992 C CA . TRP A 1 121 ? -17.490 8.663 2.973 1.00 94.50 121 TRP A CA 1
ATOM 993 C C . TRP A 1 121 ? -16.005 8.784 2.612 1.00 94.50 121 TRP A C 1
ATOM 995 O O . TRP A 1 121 ? -15.148 8.551 3.459 1.00 94.50 121 TRP A O 1
ATOM 1005 N N . MET A 1 122 ? -15.688 9.238 1.394 1.00 94.38 122 MET A N 1
ATOM 1006 C CA . MET A 1 122 ? -14.301 9.509 1.002 1.00 94.38 122 MET A CA 1
ATOM 1007 C C . MET A 1 122 ? -13.676 10.646 1.813 1.00 94.38 122 MET A C 1
ATOM 1009 O O . MET A 1 122 ? -12.537 10.525 2.256 1.00 94.38 122 MET A O 1
ATOM 1013 N N . LEU A 1 123 ? -14.433 11.721 2.056 1.00 95.06 123 LEU A N 1
ATOM 1014 C CA . LEU A 1 123 ? -13.985 12.828 2.901 1.00 95.06 123 LEU A CA 1
ATOM 1015 C C . LEU A 1 123 ? -13.673 12.359 4.328 1.00 95.06 123 LEU A C 1
ATOM 1017 O O . LEU A 1 123 ? -12.661 12.761 4.895 1.00 95.06 123 LEU A O 1
ATOM 1021 N N . LEU A 1 124 ? -14.528 11.507 4.902 1.00 94.69 124 LEU A N 1
ATOM 1022 C CA . LEU A 1 124 ? -14.315 10.951 6.236 1.00 94.69 124 LEU A CA 1
ATOM 1023 C C . LEU A 1 124 ? -12.977 10.214 6.318 1.00 94.69 124 LEU A C 1
ATOM 1025 O O . LEU A 1 124 ? -12.254 10.384 7.302 1.00 94.69 124 LEU A O 1
ATOM 1029 N N . GLU A 1 125 ? -12.619 9.439 5.293 1.00 94.38 125 GLU A N 1
ATOM 1030 C CA . GLU A 1 125 ? -11.335 8.749 5.326 1.00 94.38 125 GLU A CA 1
ATOM 1031 C C . GLU A 1 125 ? -10.136 9.681 5.121 1.00 94.38 125 GLU A C 1
ATOM 1033 O O . GLU A 1 125 ? -9.095 9.503 5.753 1.00 94.38 125 GLU A O 1
ATOM 1038 N N . ASP A 1 126 ? -10.263 10.713 4.293 1.00 94.50 126 ASP A N 1
ATOM 1039 C CA . ASP A 1 126 ? -9.178 11.684 4.144 1.00 94.50 126 ASP A CA 1
ATOM 1040 C C . ASP A 1 126 ? -8.927 12.472 5.446 1.00 94.50 126 ASP A C 1
ATOM 1042 O O . ASP A 1 126 ? -7.780 12.702 5.854 1.00 94.50 126 ASP A O 1
ATOM 1046 N N . VAL A 1 127 ? -9.999 12.788 6.180 1.00 95.88 127 VAL A N 1
ATOM 1047 C CA . VAL A 1 127 ? -9.902 13.339 7.539 1.00 95.88 127 VAL A CA 1
ATOM 1048 C C . VAL A 1 127 ? -9.255 12.327 8.487 1.00 95.88 127 VAL A C 1
ATOM 1050 O O . VAL A 1 127 ? -8.352 12.703 9.235 1.00 95.88 127 VAL A O 1
ATOM 1053 N N . HIS A 1 128 ? -9.649 11.048 8.440 1.00 93.88 128 HIS A N 1
ATOM 1054 C CA . HIS A 1 128 ? -9.037 9.997 9.261 1.00 93.88 128 HIS A CA 1
ATOM 1055 C C . HIS A 1 128 ? -7.525 9.897 9.024 1.00 93.88 128 HIS A C 1
ATOM 1057 O O . HIS A 1 128 ? -6.750 9.903 9.983 1.00 93.88 128 HIS A O 1
ATOM 1063 N N . HIS A 1 129 ? -7.097 9.892 7.760 1.00 93.75 129 HIS A N 1
ATOM 1064 C CA . HIS A 1 129 ? -5.686 9.905 7.392 1.00 93.75 129 HIS A CA 1
ATOM 1065 C C . HIS A 1 129 ? -4.959 11.123 7.971 1.00 93.75 129 HIS A C 1
ATOM 1067 O O . HIS A 1 129 ? -3.884 10.991 8.557 1.00 93.75 129 HIS A O 1
ATOM 1073 N N . THR A 1 130 ? -5.539 12.314 7.816 1.00 95.19 130 THR A N 1
ATOM 1074 C CA . THR A 1 130 ? -4.936 13.567 8.292 1.00 95.19 130 THR A CA 1
ATOM 1075 C C . THR A 1 130 ? -4.780 13.576 9.812 1.00 95.19 130 THR A C 1
ATOM 1077 O O . THR A 1 130 ? -3.731 13.967 10.331 1.00 95.19 130 THR A O 1
ATOM 1080 N N . VAL A 1 131 ? -5.794 13.094 10.536 1.00 95.25 131 VAL A N 1
ATOM 1081 C CA . VAL A 1 131 ? -5.753 12.961 11.997 1.00 95.25 131 VAL A CA 1
ATOM 1082 C C . VAL A 1 131 ? -4.703 11.937 12.426 1.00 95.25 131 VAL A C 1
ATOM 1084 O O . VAL A 1 131 ? -3.934 12.221 13.342 1.00 95.25 131 VAL A O 1
ATOM 1087 N N . TYR A 1 132 ? -4.622 10.783 11.756 1.00 93.94 132 TYR A N 1
ATOM 1088 C CA . TYR A 1 132 ? -3.614 9.765 12.060 1.00 93.94 132 TYR A CA 1
ATOM 1089 C C . TYR A 1 132 ? -2.187 10.280 11.827 1.00 93.94 132 TYR A C 1
ATOM 1091 O O . TYR A 1 132 ? -1.338 10.125 12.702 1.00 93.94 132 TYR A O 1
ATOM 1099 N N . MET A 1 133 ? -1.930 10.965 1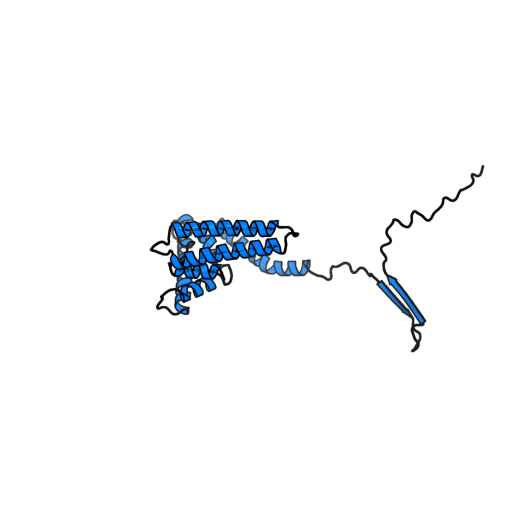0.708 1.00 94.00 133 MET A N 1
ATOM 1100 C CA . MET A 1 133 ? -0.618 11.569 10.436 1.00 94.00 133 MET A CA 1
ATOM 1101 C C . MET A 1 133 ? -0.233 12.584 11.511 1.00 94.00 133 MET A C 1
ATOM 1103 O O . MET A 1 133 ? 0.852 12.503 12.078 1.00 94.00 133 MET A O 1
ATOM 1107 N N . ARG A 1 134 ? -1.160 13.475 11.883 1.00 94.31 134 ARG A N 1
ATOM 1108 C CA . ARG A 1 134 ? -0.929 14.438 12.967 1.00 94.31 134 ARG A CA 1
ATOM 1109 C C . ARG A 1 134 ? -0.673 13.744 14.305 1.00 94.31 134 ARG A C 1
ATOM 1111 O O . ARG A 1 134 ? 0.158 14.209 15.079 1.00 94.31 134 ARG A O 1
ATOM 1118 N N . TYR A 1 135 ? -1.381 12.659 14.595 1.00 93.12 135 TYR A N 1
ATOM 1119 C CA . TYR A 1 135 ? -1.179 11.892 15.818 1.00 93.12 135 TYR A CA 1
ATOM 1120 C C . TYR A 1 135 ? 0.225 11.271 15.877 1.00 93.12 135 TYR A C 1
ATOM 1122 O O . TYR A 1 135 ? 0.889 11.380 16.910 1.00 93.12 135 TYR A O 1
ATOM 1130 N N . VAL A 1 136 ? 0.710 10.704 14.766 1.00 92.50 136 VAL A N 1
ATOM 1131 C CA . VAL A 1 136 ? 2.086 10.195 14.660 1.00 92.50 136 VAL A CA 1
ATOM 1132 C C . VAL A 1 136 ? 3.104 11.327 14.817 1.00 92.50 136 VAL A C 1
ATOM 1134 O O . VAL A 1 136 ? 4.023 11.183 15.620 1.00 92.50 136 VAL A O 1
ATOM 1137 N N . ASP A 1 137 ? 2.906 12.468 14.150 1.00 90.38 137 ASP A N 1
ATOM 1138 C CA . ASP A 1 137 ? 3.798 13.632 14.259 1.00 90.38 137 ASP A CA 1
ATOM 1139 C C . ASP A 1 137 ? 3.892 14.151 15.700 1.00 90.38 137 ASP A C 1
ATOM 1141 O O . ASP A 1 137 ? 4.974 14.448 16.197 1.00 90.38 137 ASP A O 1
ATOM 1145 N N . ILE A 1 138 ? 2.759 14.269 16.401 1.00 90.44 138 ILE A N 1
ATOM 1146 C CA . ILE A 1 138 ? 2.730 14.726 17.798 1.00 90.44 138 ILE A CA 1
ATOM 1147 C C . ILE A 1 138 ? 3.476 13.739 18.697 1.00 90.44 138 ILE A C 1
ATOM 1149 O O . ILE A 1 138 ? 4.211 14.167 19.589 1.00 90.44 138 ILE A O 1
ATOM 1153 N N . ASN A 1 139 ? 3.294 12.437 18.469 1.00 90.38 139 ASN A N 1
ATOM 1154 C CA . ASN A 1 139 ? 4.020 11.412 19.203 1.00 90.38 139 ASN A CA 1
ATOM 1155 C C . ASN A 1 139 ? 5.529 11.520 18.935 1.00 90.38 139 ASN A C 1
ATOM 1157 O O . ASN A 1 139 ? 6.296 11.606 19.888 1.00 90.38 139 ASN A O 1
ATOM 1161 N N . ASP A 1 140 ? 5.959 11.608 17.674 1.00 88.06 140 ASP A N 1
ATOM 1162 C CA . ASP A 1 140 ? 7.373 11.783 17.308 1.00 88.06 140 ASP A CA 1
ATOM 1163 C C . ASP A 1 140 ? 7.985 13.053 17.927 1.00 88.06 140 ASP A C 1
ATOM 1165 O O . ASP A 1 140 ? 9.069 13.016 18.515 1.00 88.06 140 ASP A O 1
ATOM 1169 N N . LEU A 1 141 ? 7.254 14.170 17.907 1.00 86.06 141 LEU A N 1
ATOM 1170 C CA . LEU A 1 141 ? 7.670 15.417 18.551 1.00 86.06 141 LEU A CA 1
ATOM 1171 C C . LEU A 1 141 ? 7.791 15.288 20.072 1.00 86.06 141 LEU A C 1
ATOM 1173 O O . LEU A 1 141 ? 8.692 15.890 20.660 1.00 86.06 141 LEU A O 1
ATOM 1177 N N . ALA A 1 142 ? 6.923 14.508 20.719 1.00 86.12 142 ALA A N 1
ATOM 1178 C CA . ALA A 1 142 ? 7.015 14.256 22.155 1.00 86.12 142 ALA A CA 1
ATOM 1179 C C . ALA A 1 142 ? 8.310 13.510 22.521 1.00 86.12 142 ALA A C 1
ATOM 1181 O O . ALA A 1 142 ? 8.908 13.808 23.558 1.00 86.12 142 ALA A O 1
ATOM 1182 N N . TRP A 1 143 ? 8.777 12.604 21.655 1.00 80.44 143 TRP A N 1
ATOM 1183 C CA . TRP A 1 143 ? 10.042 11.883 21.829 1.00 80.44 143 TRP A CA 1
ATOM 1184 C C . TRP A 1 143 ? 11.268 12.736 21.474 1.00 80.44 143 TRP A C 1
ATOM 1186 O O . TRP A 1 143 ? 12.258 12.737 22.207 1.00 80.44 143 TRP A O 1
ATOM 1196 N N . THR A 1 144 ? 11.219 13.488 20.373 1.00 78.12 144 THR A N 1
ATOM 1197 C CA . THR A 1 144 ? 12.379 14.229 19.842 1.00 78.12 144 THR A CA 1
ATOM 1198 C C . THR A 1 144 ? 12.572 15.608 20.485 1.00 78.12 144 THR A C 1
ATOM 1200 O O . THR A 1 144 ? 13.708 16.062 20.676 1.00 78.12 144 THR A O 1
ATOM 1203 N N . SER A 1 145 ? 11.491 16.289 20.876 1.00 76.75 145 SER A N 1
ATOM 1204 C CA . SER A 1 145 ? 11.545 17.604 21.523 1.00 76.75 145 SER A CA 1
ATOM 1205 C C . SER A 1 145 ? 10.493 17.775 22.634 1.00 76.75 145 SER A C 1
ATOM 1207 O O . SER A 1 145 ? 9.518 18.510 22.465 1.00 76.75 145 SER A O 1
ATOM 1209 N N . PRO A 1 146 ? 10.746 17.222 23.838 1.00 69.56 146 PRO A N 1
ATOM 1210 C CA . PRO A 1 146 ? 9.800 17.270 24.961 1.00 69.56 146 PRO A CA 1
ATOM 1211 C C . PRO A 1 146 ? 9.464 18.684 25.470 1.00 69.56 146 PRO A C 1
ATOM 1213 O O . PRO A 1 146 ? 8.439 18.896 26.113 1.00 69.56 146 PRO A O 1
ATOM 1216 N N . ARG A 1 147 ? 10.338 19.674 25.226 1.00 73.38 147 ARG A N 1
ATOM 1217 C CA . ARG 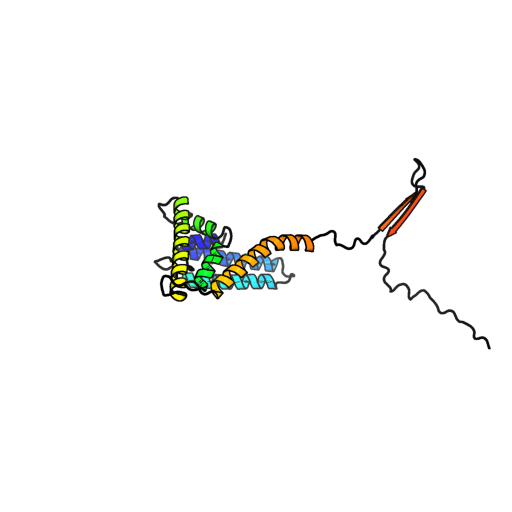A 1 147 ? 10.157 21.063 25.680 1.00 73.38 147 ARG A CA 1
ATOM 1218 C C . ARG A 1 147 ? 9.660 21.935 24.529 1.00 73.38 147 ARG A C 1
ATOM 1220 O O . ARG A 1 147 ? 10.344 22.082 23.516 1.00 73.38 147 ARG A O 1
ATOM 1227 N N . LYS A 1 148 ? 8.485 22.546 24.713 1.00 70.44 148 LYS A N 1
ATOM 1228 C CA . LYS A 1 148 ? 7.894 23.500 23.762 1.00 70.44 148 LYS A CA 1
ATOM 1229 C C . LYS A 1 148 ? 8.855 24.677 23.536 1.00 70.44 148 LYS A C 1
ATOM 1231 O O . LYS A 1 148 ? 9.388 25.225 24.495 1.00 70.44 148 LYS A O 1
ATOM 1236 N N . GLY A 1 149 ? 9.071 25.051 22.273 1.00 71.19 149 GLY A N 1
ATOM 1237 C CA . GLY A 1 149 ? 9.893 26.209 21.888 1.00 71.19 149 GLY A CA 1
ATOM 1238 C C . GLY A 1 149 ? 11.385 25.935 21.661 1.00 71.19 149 GLY A C 1
ATOM 1239 O O . GLY A 1 149 ? 12.125 26.869 21.361 1.00 71.19 149 GLY A O 1
ATOM 1240 N N . ARG A 1 150 ? 11.854 24.684 21.769 1.00 72.62 150 ARG A N 1
ATOM 1241 C CA . ARG A 1 150 ? 13.244 24.346 21.431 1.00 72.62 150 ARG A CA 1
ATOM 1242 C C . ARG A 1 150 ? 13.415 24.192 19.917 1.00 72.62 150 ARG A C 1
ATOM 1244 O O . ARG A 1 150 ? 12.596 23.566 19.254 1.00 72.62 150 ARG A O 1
ATOM 1251 N N . GLN A 1 151 ? 14.492 24.759 19.378 1.00 73.50 151 GLN A N 1
ATOM 1252 C CA . GLN A 1 151 ? 14.859 24.590 17.972 1.00 73.50 151 GLN A CA 1
ATOM 1253 C C . GLN A 1 151 ? 15.190 23.118 17.679 1.00 73.50 151 GLN A C 1
ATOM 1255 O O . GLN A 1 151 ? 15.803 22.440 18.507 1.00 73.50 151 GLN A O 1
ATOM 1260 N N . PHE A 1 152 ? 14.812 22.631 16.495 1.00 73.88 152 PHE A N 1
ATOM 1261 C CA . PHE A 1 152 ? 15.204 21.297 16.039 1.00 73.88 152 PHE A CA 1
ATOM 1262 C C . PHE A 1 152 ? 16.734 21.172 15.969 1.00 73.88 152 PHE A C 1
ATOM 1264 O O . PHE A 1 152 ? 17.401 22.131 15.559 1.00 73.88 152 PHE A O 1
ATOM 1271 N N . PRO A 1 153 ? 17.302 20.004 16.323 1.00 80.69 153 PRO A N 1
ATOM 1272 C CA . PRO A 1 153 ? 18.739 19.789 16.247 1.00 80.69 153 PRO A CA 1
ATOM 1273 C C . PRO A 1 153 ? 19.232 19.978 14.808 1.00 80.69 153 PRO A C 1
ATOM 1275 O O . PRO A 1 153 ? 18.584 19.556 13.847 1.00 80.69 153 PRO A O 1
ATOM 1278 N N . PHE A 1 154 ? 20.401 20.605 14.668 1.00 83.50 154 PHE A N 1
ATOM 1279 C CA . PHE A 1 154 ? 20.995 20.941 13.372 1.00 83.50 154 PHE A CA 1
ATOM 1280 C C . PHE A 1 154 ? 21.089 19.729 12.431 1.00 83.50 154 PHE A C 1
ATOM 1282 O O . PHE A 1 154 ? 20.729 19.836 11.263 1.00 83.50 154 PHE A O 1
ATOM 1289 N N . PHE A 1 155 ? 21.474 18.562 12.957 1.00 85.38 155 PHE A N 1
ATOM 1290 C CA . PHE A 1 155 ? 21.596 17.326 12.181 1.00 85.38 155 PHE A CA 1
ATOM 1291 C C . PHE A 1 155 ? 20.288 16.880 11.522 1.00 85.38 155 PHE A C 1
ATOM 1293 O O . PHE A 1 155 ? 20.311 16.490 10.360 1.00 85.38 155 PHE A O 1
ATOM 1300 N N . VAL A 1 156 ? 19.146 16.981 12.213 1.00 84.69 156 VAL A N 1
ATOM 1301 C CA . VAL A 1 156 ? 17.842 16.580 11.649 1.00 84.69 156 VAL A CA 1
ATOM 1302 C C . VAL A 1 156 ? 17.447 17.518 10.512 1.00 84.69 156 VAL A C 1
ATOM 1304 O O . VAL A 1 156 ? 17.050 17.061 9.442 1.00 84.69 156 VAL A O 1
ATOM 1307 N N . ARG A 1 157 ? 17.639 18.828 10.705 1.00 86.81 157 ARG A N 1
ATOM 1308 C CA . ARG A 1 157 ? 17.369 19.844 9.676 1.00 86.81 157 ARG A CA 1
ATOM 1309 C C . ARG A 1 157 ? 18.263 19.661 8.452 1.00 86.81 157 ARG A C 1
ATOM 1311 O O . ARG A 1 157 ? 17.785 19.737 7.325 1.00 86.81 157 ARG A O 1
ATOM 1318 N N . MET A 1 158 ? 19.554 19.422 8.678 1.00 90.94 158 MET A N 1
ATOM 1319 C CA . MET A 1 158 ? 20.529 19.244 7.608 1.00 90.94 158 MET A CA 1
ATOM 1320 C C . MET A 1 158 ? 20.276 17.952 6.834 1.00 90.94 158 MET A C 1
ATOM 1322 O O . MET A 1 158 ? 20.271 17.983 5.610 1.00 90.94 158 MET A O 1
ATOM 1326 N N . TYR A 1 159 ? 19.998 16.842 7.521 1.00 91.50 159 TYR A N 1
ATOM 1327 C CA . TYR A 1 159 ? 19.665 15.577 6.871 1.00 91.50 159 TYR A CA 1
ATOM 1328 C C . TYR A 1 159 ? 18.409 15.701 6.002 1.00 91.50 159 TYR A C 1
ATOM 1330 O O . TYR A 1 159 ? 18.465 15.393 4.815 1.00 91.50 159 TYR A O 1
ATOM 1338 N N . GLN A 1 160 ? 17.303 16.222 6.548 1.00 89.19 160 GLN A N 1
ATOM 1339 C CA . GLN A 1 160 ? 16.067 16.410 5.780 1.00 89.19 160 GLN A CA 1
ATOM 1340 C C . GLN A 1 160 ? 16.269 17.355 4.586 1.00 89.19 160 GLN A C 1
ATOM 1342 O O . GLN A 1 160 ? 15.775 17.078 3.494 1.00 89.19 160 GLN A O 1
ATOM 1347 N N . GLY A 1 161 ? 17.040 18.433 4.767 1.00 93.62 161 GLY A N 1
ATOM 1348 C CA . GLY A 1 161 ? 17.372 19.368 3.693 1.00 93.62 161 GLY A CA 1
ATOM 1349 C C . GLY A 1 161 ? 18.217 18.739 2.583 1.00 93.62 161 GLY A C 1
ATOM 1350 O O . GLY A 1 161 ? 17.867 18.857 1.412 1.00 93.62 161 GLY A O 1
ATOM 1351 N N . ILE A 1 162 ? 19.299 18.036 2.938 1.00 95.50 162 ILE A N 1
ATOM 1352 C CA . ILE A 1 162 ? 20.195 17.377 1.973 1.00 95.50 162 ILE A CA 1
ATOM 1353 C C . ILE A 1 162 ? 19.459 16.262 1.228 1.00 95.50 162 ILE A C 1
ATOM 1355 O O . ILE A 1 162 ? 19.571 16.181 0.007 1.00 95.50 162 ILE A O 1
ATOM 1359 N N . VAL A 1 163 ? 18.683 15.428 1.929 1.00 95.00 163 VAL A N 1
ATOM 1360 C CA . VAL A 1 163 ? 17.911 14.341 1.304 1.00 95.00 163 VAL A CA 1
ATOM 1361 C C . VAL A 1 163 ? 16.854 14.899 0.353 1.00 95.00 163 VAL A C 1
ATOM 1363 O O . VAL A 1 163 ? 16.753 14.426 -0.777 1.00 95.00 163 VAL A O 1
ATOM 1366 N N . GLY A 1 164 ? 16.108 15.929 0.766 1.00 93.12 164 GLY A N 1
ATOM 1367 C CA . GLY A 1 164 ? 15.118 16.581 -0.095 1.00 93.12 164 GLY A CA 1
ATOM 1368 C C . GLY A 1 164 ? 15.752 17.210 -1.337 1.00 93.12 164 GLY A C 1
ATOM 1369 O O . GLY A 1 164 ? 15.277 17.006 -2.453 1.00 93.12 164 GLY A O 1
ATOM 1370 N N . PHE A 1 165 ? 16.874 17.910 -1.166 1.00 96.25 165 PHE A N 1
ATOM 1371 C CA . PHE A 1 165 ? 17.616 18.498 -2.280 1.00 96.25 165 PHE A CA 1
ATOM 1372 C C . PHE A 1 165 ? 18.150 17.433 -3.250 1.00 96.25 165 PHE A C 1
ATOM 1374 O O . PHE A 1 165 ? 17.969 17.558 -4.462 1.00 96.25 165 PHE A O 1
ATOM 1381 N N . ALA A 1 166 ? 18.748 16.357 -2.732 1.00 95.50 166 ALA A N 1
ATOM 1382 C CA . ALA A 1 166 ? 19.237 15.243 -3.540 1.00 95.50 166 ALA A CA 1
ATOM 1383 C C . ALA A 1 166 ? 18.102 14.537 -4.303 1.00 95.50 166 ALA A C 1
ATOM 1385 O O . ALA A 1 166 ? 18.282 14.188 -5.468 1.00 95.50 166 ALA A O 1
ATOM 1386 N N . ALA A 1 167 ? 16.924 14.376 -3.691 1.00 95.19 167 ALA A N 1
ATOM 1387 C CA . ALA A 1 167 ? 15.750 13.818 -4.360 1.00 95.19 167 ALA A CA 1
ATOM 1388 C C . ALA A 1 167 ? 15.282 14.702 -5.529 1.00 95.19 167 ALA A C 1
ATOM 1390 O O . ALA A 1 167 ? 15.012 14.183 -6.612 1.00 95.19 167 ALA A O 1
ATOM 1391 N N . CYS A 1 168 ? 15.254 16.028 -5.355 1.00 94.81 168 CYS A N 1
ATOM 1392 C CA . CYS A 1 168 ? 14.946 16.964 -6.440 1.00 94.81 168 CYS A CA 1
ATOM 1393 C C . CYS A 1 168 ? 15.963 16.879 -7.588 1.00 94.81 168 CYS A C 1
ATOM 1395 O O . CYS A 1 168 ? 15.565 16.837 -8.753 1.00 94.81 168 CYS A O 1
ATOM 1397 N N . LEU A 1 169 ? 17.265 16.811 -7.275 1.00 95.12 169 LEU A N 1
ATOM 1398 C CA . LEU A 1 169 ? 18.305 16.602 -8.287 1.00 95.12 169 LEU A CA 1
ATOM 1399 C C . LEU A 1 169 ? 18.093 15.281 -9.027 1.00 95.12 169 LEU A C 1
ATOM 1401 O O . LEU A 1 169 ? 18.159 15.259 -10.252 1.00 95.12 169 LEU A O 1
ATOM 1405 N N . LEU A 1 170 ? 17.789 14.196 -8.313 1.00 94.56 170 LEU A N 1
ATOM 1406 C CA . LEU A 1 170 ? 17.512 12.907 -8.937 1.00 94.56 170 LEU A CA 1
ATOM 1407 C C . LEU A 1 170 ? 16.321 13.021 -9.887 1.00 94.56 170 LEU A C 1
ATOM 1409 O O . LEU A 1 170 ? 16.458 12.652 -11.042 1.00 94.56 170 LEU A O 1
ATOM 1413 N N . VAL A 1 171 ? 15.187 13.586 -9.471 1.00 95.06 171 VAL A N 1
ATOM 1414 C CA . VAL A 1 171 ? 14.009 13.729 -10.348 1.00 95.06 171 VAL A CA 1
ATOM 1415 C C . VAL A 1 171 ? 14.316 14.550 -11.609 1.00 95.06 171 VAL A C 1
ATOM 1417 O O . VAL A 1 171 ? 13.797 14.230 -12.676 1.00 95.06 171 VAL A O 1
ATOM 1420 N N . LEU A 1 172 ? 15.179 15.566 -11.516 1.00 94.00 172 LEU A N 1
ATOM 1421 C CA . LEU A 1 172 ? 15.574 16.393 -12.660 1.00 94.00 172 LEU A CA 1
ATOM 1422 C C . LEU A 1 172 ? 16.575 15.680 -13.585 1.00 94.00 172 LEU A C 1
ATOM 1424 O O . LEU A 1 172 ? 16.399 15.674 -14.803 1.00 94.00 172 LEU A O 1
ATOM 1428 N N . PHE A 1 173 ? 17.622 15.072 -13.024 1.00 93.44 173 PHE A N 1
ATOM 1429 C CA . PHE A 1 173 ? 18.728 14.484 -13.787 1.00 93.44 173 PHE A CA 1
ATOM 1430 C C . PHE A 1 173 ? 18.489 13.031 -14.206 1.00 93.44 173 PHE A C 1
ATOM 1432 O O . PHE A 1 173 ? 18.981 12.614 -15.248 1.00 93.44 173 PHE A O 1
ATOM 1439 N N . PHE A 1 174 ? 17.720 12.252 -13.451 1.00 92.44 174 PHE A N 1
ATOM 1440 C CA . PHE A 1 174 ? 17.418 10.853 -13.760 1.00 92.44 174 PHE A CA 1
ATOM 1441 C C . PHE A 1 174 ? 16.781 10.644 -15.142 1.00 92.44 174 PHE A C 1
ATOM 1443 O O . PHE A 1 174 ? 17.305 9.816 -15.890 1.00 92.44 174 PHE A O 1
ATOM 1450 N N . PRO A 1 175 ? 15.726 11.380 -15.560 1.00 90.12 175 PRO A N 1
ATOM 1451 C CA . PRO A 1 175 ? 15.195 11.232 -16.913 1.00 90.12 175 PRO A CA 1
ATOM 1452 C C . PRO A 1 175 ? 16.240 11.597 -17.976 1.00 90.12 175 PRO A C 1
ATOM 1454 O O . PRO A 1 175 ? 16.360 10.887 -18.970 1.00 90.12 175 PRO A O 1
ATOM 1457 N N . LEU A 1 176 ? 17.052 12.636 -17.747 1.00 89.50 176 LEU A N 1
ATOM 1458 C CA . LEU A 1 176 ? 18.145 13.017 -18.653 1.00 89.50 176 LEU A CA 1
ATOM 1459 C C . LEU A 1 176 ? 19.192 11.898 -18.785 1.00 89.50 176 LEU A C 1
ATOM 1461 O O . LEU A 1 176 ? 19.614 11.572 -19.894 1.00 89.50 176 LEU A O 1
ATOM 1465 N N . MET A 1 177 ? 19.578 11.272 -17.670 1.00 86.81 177 MET A N 1
ATOM 1466 C CA . MET A 1 177 ? 20.512 10.144 -17.656 1.00 86.81 177 MET A CA 1
ATOM 1467 C C . MET A 1 177 ? 19.949 8.916 -18.377 1.00 86.81 177 MET A C 1
ATOM 1469 O O . MET A 1 177 ? 20.684 8.265 -19.123 1.00 86.81 177 MET A O 1
ATOM 1473 N N . LEU A 1 178 ? 18.658 8.616 -18.194 1.00 87.56 178 LEU A N 1
ATOM 1474 C CA . LEU A 1 178 ? 17.986 7.537 -18.920 1.00 87.56 178 LEU A CA 1
ATOM 1475 C C . LEU A 1 178 ? 18.006 7.800 -20.430 1.00 87.56 178 LEU A C 1
ATOM 1477 O O . LEU A 1 178 ? 18.441 6.933 -21.180 1.00 87.56 178 LEU A O 1
ATOM 1481 N N . TYR A 1 179 ? 17.622 8.997 -20.882 1.00 85.12 179 TYR A N 1
ATOM 1482 C CA . TYR A 1 179 ? 17.647 9.333 -22.311 1.00 85.12 179 TYR A CA 1
ATOM 1483 C C . TYR A 1 179 ? 19.055 9.291 -22.916 1.00 85.12 179 TYR A C 1
ATOM 1485 O O . TYR A 1 179 ? 19.216 8.833 -24.045 1.00 85.12 179 TYR A O 1
ATOM 1493 N N . SER A 1 180 ? 20.076 9.724 -22.171 1.00 83.50 180 SER A N 1
ATOM 1494 C CA . SER A 1 180 ? 21.472 9.654 -22.622 1.00 83.50 180 SER A CA 1
ATOM 1495 C C . SER A 1 180 ? 21.963 8.206 -22.764 1.00 83.50 180 SER A C 1
ATOM 1497 O O . SER A 1 180 ? 22.573 7.848 -23.769 1.00 83.50 180 SER A O 1
ATOM 1499 N N . THR A 1 181 ? 21.645 7.350 -21.787 1.00 79.94 181 THR A N 1
ATOM 1500 C CA . THR A 1 181 ? 22.087 5.943 -21.765 1.00 79.94 181 THR A CA 1
ATOM 1501 C C . THR A 1 181 ? 21.352 5.090 -22.801 1.00 79.94 181 THR A C 1
ATOM 1503 O O . THR A 1 181 ? 21.954 4.225 -23.430 1.00 79.94 181 THR A O 1
ATOM 1506 N N . PHE A 1 182 ? 20.056 5.338 -23.008 1.00 74.00 182 PHE A N 1
ATOM 1507 C CA . PHE A 1 182 ? 19.213 4.592 -23.946 1.00 74.00 182 PHE A CA 1
ATOM 1508 C C . PHE A 1 182 ? 19.167 5.212 -25.348 1.00 74.00 182 PHE A C 1
ATOM 1510 O O . PHE A 1 182 ? 18.182 5.025 -26.058 1.00 74.00 182 PHE A O 1
ATOM 1517 N N . ASN A 1 183 ? 20.200 5.945 -25.776 1.00 77.25 183 ASN A N 1
ATOM 1518 C CA . ASN A 1 183 ? 20.251 6.474 -27.137 1.00 77.25 183 ASN A CA 1
ATOM 1519 C C . ASN A 1 183 ? 20.539 5.338 -28.147 1.00 77.25 183 ASN A C 1
ATOM 1521 O O . ASN A 1 183 ? 21.676 4.861 -28.220 1.00 77.25 183 ASN A O 1
ATOM 1525 N N . PRO A 1 184 ? 19.559 4.916 -28.973 1.00 69.06 184 PRO A N 1
ATOM 1526 C CA . PRO A 1 184 ? 19.736 3.805 -29.911 1.00 69.06 184 PRO A CA 1
ATOM 1527 C C . PRO A 1 184 ? 20.719 4.136 -31.045 1.00 69.06 184 PRO A C 1
ATOM 1529 O O . PRO A 1 184 ? 21.207 3.232 -31.717 1.00 69.06 184 PRO A O 1
ATOM 1532 N N . ASN A 1 185 ? 21.054 5.418 -31.236 1.00 67.50 185 ASN A N 1
ATOM 1533 C CA . ASN A 1 185 ? 22.004 5.864 -32.257 1.00 67.50 185 ASN A CA 1
ATOM 1534 C C . ASN A 1 185 ? 23.476 5.626 -31.882 1.00 67.50 185 ASN A C 1
ATOM 1536 O O . ASN A 1 185 ? 24.352 5.895 -32.698 1.00 67.50 185 ASN A O 1
ATOM 1540 N N . VAL A 1 186 ? 23.767 5.128 -30.674 1.00 67.38 186 VAL A N 1
ATOM 1541 C CA . VAL A 1 186 ? 25.133 4.761 -30.243 1.00 67.38 186 VAL A CA 1
ATOM 1542 C C . VAL A 1 186 ? 25.448 3.286 -30.563 1.00 67.38 186 VAL A C 1
ATOM 1544 O O . VAL A 1 186 ? 26.479 2.752 -30.164 1.00 67.38 186 VAL A O 1
ATOM 1547 N N . GLY A 1 187 ? 24.574 2.600 -31.308 1.00 72.44 187 GLY A N 1
ATOM 1548 C CA . GLY A 1 187 ? 24.874 1.284 -31.866 1.00 72.44 187 GLY A CA 1
ATOM 1549 C C . GLY A 1 187 ? 25.958 1.365 -32.944 1.00 72.44 187 GLY A C 1
ATOM 1550 O O . GLY A 1 187 ? 25.957 2.273 -33.774 1.00 72.44 187 GLY A O 1
ATOM 1551 N N . VAL A 1 188 ? 26.881 0.401 -32.954 1.00 73.12 188 VAL A N 1
ATOM 1552 C CA . VAL A 1 188 ? 27.873 0.275 -34.029 1.00 73.12 188 VAL A CA 1
ATOM 1553 C C . VAL A 1 188 ? 27.127 -0.014 -35.335 1.00 73.12 188 VAL A C 1
ATOM 1555 O O . VAL A 1 188 ? 26.556 -1.091 -35.499 1.00 73.12 188 VAL A O 1
ATOM 1558 N N . ASN A 1 189 ? 27.118 0.943 -36.266 1.00 76.50 189 ASN A N 1
ATOM 1559 C CA . ASN A 1 189 ? 26.549 0.750 -37.599 1.00 76.50 189 ASN A CA 1
ATOM 1560 C C . ASN A 1 189 ? 27.527 -0.049 -38.473 1.00 76.50 189 ASN A C 1
ATOM 1562 O O . ASN A 1 189 ? 28.271 0.518 -39.275 1.00 76.50 189 ASN A O 1
ATOM 1566 N N . LEU A 1 190 ? 27.570 -1.367 -38.269 1.00 76.62 190 LEU A N 1
ATOM 1567 C CA . LEU A 1 190 ? 28.324 -2.274 -39.133 1.00 76.62 190 LEU A CA 1
ATOM 1568 C C . LEU A 1 190 ? 27.625 -2.356 -40.495 1.00 76.62 190 LEU A C 1
ATOM 1570 O O . LEU A 1 190 ? 26.465 -2.760 -40.589 1.00 76.62 190 LEU A O 1
ATOM 1574 N N . VAL A 1 191 ? 28.330 -1.964 -41.557 1.00 74.12 191 VAL A N 1
ATOM 1575 C CA . VAL A 1 191 ? 27.827 -2.048 -42.933 1.00 74.12 191 VAL A CA 1
ATOM 1576 C C . VAL A 1 191 ? 27.818 -3.517 -43.357 1.00 74.12 191 VAL A C 1
ATOM 1578 O O . VAL A 1 191 ? 28.833 -4.061 -43.773 1.00 74.12 191 VAL A O 1
ATOM 1581 N N . THR A 1 192 ? 26.659 -4.169 -43.253 1.00 79.06 192 THR A N 1
ATOM 1582 C CA . THR A 1 192 ? 26.498 -5.606 -43.550 1.00 79.06 192 THR A CA 1
ATOM 1583 C C . THR A 1 192 ? 26.486 -5.923 -45.043 1.00 79.06 192 THR A C 1
ATOM 1585 O O . THR A 1 192 ? 26.808 -7.040 -45.452 1.00 79.06 192 THR A O 1
ATOM 1588 N N . SER A 1 193 ? 26.119 -4.950 -45.879 1.00 81.19 193 SER A N 1
ATOM 1589 C CA . SER A 1 193 ? 26.132 -5.101 -47.330 1.00 81.19 193 SER A CA 1
ATOM 1590 C C . SER A 1 193 ? 26.310 -3.761 -48.030 1.00 81.19 193 SER A C 1
ATOM 1592 O O . SER A 1 193 ? 25.766 -2.746 -47.591 1.00 81.19 193 SER A O 1
ATOM 1594 N N . TRP A 1 194 ? 27.046 -3.759 -49.138 1.00 79.19 194 TRP A N 1
ATOM 1595 C CA . TRP A 1 194 ? 27.101 -2.626 -50.053 1.00 79.19 194 TRP A CA 1
ATOM 1596 C C . TRP A 1 194 ? 26.798 -3.081 -51.481 1.00 79.19 194 TRP A C 1
ATOM 1598 O O . TRP A 1 194 ? 27.205 -4.159 -51.919 1.00 79.19 194 TRP A O 1
ATOM 1608 N N . GLN A 1 195 ? 26.050 -2.251 -52.209 1.00 85.81 195 GLN A N 1
ATOM 1609 C CA . GLN A 1 195 ? 25.698 -2.473 -53.607 1.00 85.81 195 GLN A CA 1
ATOM 1610 C C . GLN A 1 195 ? 26.144 -1.270 -54.435 1.00 85.81 195 GLN A C 1
ATOM 1612 O O . GLN A 1 195 ? 25.706 -0.148 -54.193 1.00 85.81 195 GLN A O 1
ATOM 1617 N N . THR A 1 196 ? 26.976 -1.509 -55.444 1.00 85.31 196 THR A N 1
ATOM 1618 C CA . THR A 1 196 ? 27.319 -0.509 -56.460 1.00 85.31 196 THR A CA 1
ATOM 1619 C C . THR A 1 196 ? 26.579 -0.826 -57.748 1.00 85.31 196 THR A C 1
ATOM 1621 O O . THR A 1 196 ? 26.566 -1.969 -58.208 1.00 85.31 196 THR A O 1
ATOM 1624 N N . LYS A 1 197 ? 25.932 0.191 -58.320 1.00 85.12 197 LYS A N 1
ATOM 1625 C CA . LYS A 1 197 ? 25.293 0.120 -59.635 1.00 85.12 197 LYS A CA 1
ATOM 1626 C C . LYS A 1 197 ? 25.873 1.223 -60.502 1.00 85.12 197 LYS A C 1
ATOM 1628 O O . LYS A 1 197 ? 25.850 2.384 -60.103 1.00 85.12 197 LYS A O 1
ATOM 1633 N N . ILE A 1 198 ? 26.385 0.856 -61.667 1.00 84.00 198 ILE A N 1
ATOM 1634 C CA . ILE A 1 198 ? 26.879 1.796 -62.672 1.00 84.00 198 ILE A CA 1
ATOM 1635 C C . ILE A 1 198 ? 25.939 1.689 -63.870 1.00 84.00 198 ILE A C 1
ATOM 1637 O O . ILE A 1 198 ? 25.737 0.600 -64.413 1.00 84.00 198 ILE A O 1
ATOM 1641 N N . ALA A 1 199 ? 25.339 2.811 -64.256 1.00 82.12 199 ALA A N 1
ATOM 1642 C CA . ALA A 1 199 ? 24.449 2.921 -65.405 1.00 82.12 199 ALA A CA 1
ATOM 1643 C C . ALA A 1 199 ? 24.861 4.126 -66.258 1.00 82.12 199 ALA A C 1
ATOM 1645 O O . ALA A 1 199 ? 25.274 5.156 -65.723 1.00 82.12 199 ALA A O 1
ATOM 1646 N N . PHE A 1 200 ? 24.738 3.994 -67.578 1.00 80.50 200 PHE A N 1
ATOM 1647 C CA . PHE A 1 200 ? 25.002 5.070 -68.529 1.00 80.50 200 PHE A CA 1
ATOM 1648 C C . PHE A 1 200 ? 23.682 5.497 -69.189 1.00 80.50 200 PHE A C 1
ATOM 1650 O O . PHE A 1 200 ? 23.016 4.703 -69.858 1.00 80.50 200 PHE A O 1
ATOM 1657 N N . GLY A 1 201 ? 23.294 6.762 -69.001 1.00 75.44 201 GLY A N 1
ATOM 1658 C CA . GLY A 1 201 ? 22.074 7.326 -69.589 1.00 75.44 201 GLY A CA 1
ATOM 1659 C C . GLY A 1 201 ? 20.787 6.638 -69.111 1.00 75.44 201 GLY A C 1
ATOM 1660 O O . GLY A 1 201 ? 20.631 6.356 -67.928 1.00 75.44 201 GLY A O 1
ATOM 1661 N N . THR A 1 202 ? 19.853 6.375 -70.030 1.00 74.38 202 THR A N 1
ATOM 1662 C CA . THR A 1 202 ? 18.550 5.728 -69.762 1.00 74.38 202 THR A CA 1
ATOM 1663 C C . THR A 1 202 ? 18.575 4.201 -69.891 1.00 74.38 202 THR A C 1
ATOM 1665 O O . THR A 1 202 ? 17.528 3.559 -69.820 1.00 74.38 202 THR A O 1
ATOM 1668 N N . THR A 1 203 ? 19.749 3.602 -70.107 1.00 68.31 203 THR A N 1
ATOM 1669 C CA . THR A 1 203 ? 19.870 2.154 -70.324 1.00 68.31 203 THR A CA 1
ATOM 1670 C C . THR A 1 203 ? 19.997 1.381 -69.013 1.00 68.31 203 THR A C 1
ATOM 1672 O O . THR A 1 203 ? 20.486 1.896 -68.005 1.00 68.31 203 THR A O 1
ATOM 1675 N N . SER A 1 204 ? 19.508 0.136 -69.018 1.00 69.25 204 SER A N 1
ATOM 1676 C CA . SER A 1 204 ? 19.548 -0.774 -67.870 1.00 69.25 204 SER A CA 1
ATOM 1677 C C . SER A 1 204 ? 20.972 -0.946 -67.335 1.00 69.25 204 SER A C 1
ATOM 1679 O O . SER A 1 204 ? 21.919 -0.979 -68.115 1.00 69.25 204 SER A O 1
ATOM 1681 N N . ASN A 1 205 ? 21.095 -1.079 -66.009 1.00 74.75 205 ASN A N 1
ATOM 1682 C CA . ASN A 1 205 ? 22.361 -1.113 -65.265 1.00 74.75 205 ASN A CA 1
ATOM 1683 C C . ASN A 1 205 ? 23.463 -1.908 -65.990 1.00 74.75 205 ASN A C 1
ATOM 1685 O O . ASN A 1 205 ? 23.324 -3.113 -66.191 1.00 74.75 205 ASN A O 1
ATOM 1689 N N . PHE A 1 206 ? 24.557 -1.228 -66.340 1.00 72.88 206 PHE A N 1
ATOM 1690 C CA . PHE A 1 206 ? 25.700 -1.813 -67.047 1.00 72.88 206 PHE A CA 1
ATOM 1691 C C . PHE A 1 206 ? 26.523 -2.721 -66.130 1.00 72.88 206 PHE A C 1
ATOM 1693 O O . PHE A 1 206 ? 27.038 -3.750 -66.556 1.00 72.88 206 PHE A O 1
ATOM 1700 N N . TYR A 1 207 ? 26.633 -2.351 -64.854 1.00 76.56 207 TYR A N 1
ATOM 1701 C CA . TYR A 1 207 ? 27.370 -3.125 -63.867 1.00 76.56 207 TYR A CA 1
ATOM 1702 C C . TYR A 1 207 ? 26.678 -3.067 -62.511 1.00 76.56 207 TYR A C 1
ATOM 1704 O O . TYR A 1 207 ? 26.310 -1.990 -62.035 1.00 76.56 207 TYR A O 1
ATOM 1712 N N . THR A 1 208 ? 26.517 -4.227 -61.879 1.00 83.12 208 THR A N 1
ATOM 1713 C CA . THR A 1 208 ? 25.999 -4.347 -60.517 1.00 83.12 208 THR A CA 1
ATOM 1714 C C . THR A 1 208 ? 26.917 -5.249 -59.707 1.00 83.12 208 THR A C 1
ATOM 1716 O O . THR A 1 208 ? 27.008 -6.438 -60.003 1.00 83.12 208 THR A O 1
ATOM 1719 N N . ALA A 1 209 ? 27.557 -4.705 -58.674 1.00 79.25 209 ALA A N 1
ATOM 1720 C CA . ALA A 1 209 ? 28.312 -5.494 -57.706 1.00 79.25 209 ALA A CA 1
ATOM 1721 C C . ALA A 1 209 ? 27.685 -5.366 -56.322 1.00 79.25 209 ALA A C 1
ATOM 1723 O O . ALA A 1 209 ? 27.410 -4.264 -55.848 1.00 79.25 209 ALA A O 1
ATOM 1724 N N . THR A 1 210 ? 27.454 -6.508 -55.688 1.00 82.44 210 THR A N 1
ATOM 1725 C CA . THR A 1 210 ? 26.953 -6.631 -54.319 1.00 82.44 210 THR A CA 1
ATOM 1726 C C . THR A 1 210 ? 27.988 -7.381 -53.503 1.00 82.44 210 THR A C 1
ATOM 1728 O O . THR A 1 210 ? 28.366 -8.489 -53.886 1.00 82.44 210 THR A O 1
ATOM 1731 N N . ALA A 1 211 ? 28.418 -6.812 -52.385 1.00 75.00 211 ALA A N 1
ATOM 1732 C CA . ALA A 1 211 ? 29.265 -7.504 -51.427 1.00 75.00 211 ALA A CA 1
ATOM 1733 C C . ALA A 1 211 ? 28.601 -7.471 -50.052 1.00 75.00 211 ALA A C 1
ATOM 1735 O O . ALA A 1 211 ? 28.108 -6.436 -49.602 1.00 75.00 211 ALA A O 1
ATOM 1736 N N . THR A 1 212 ? 28.573 -8.630 -49.410 1.00 78.50 212 THR A N 1
ATOM 1737 C CA . THR A 1 212 ? 28.036 -8.852 -48.067 1.00 78.50 212 THR A CA 1
ATOM 1738 C C . THR A 1 212 ? 29.166 -9.364 -47.190 1.00 78.50 212 THR A C 1
ATOM 1740 O O . THR A 1 212 ? 29.925 -10.226 -47.641 1.00 78.50 212 THR A O 1
ATOM 1743 N N . GLU A 1 213 ? 29.283 -8.883 -45.953 1.00 64.81 213 GLU A N 1
ATOM 1744 C CA . GLU A 1 213 ? 30.208 -9.499 -44.997 1.00 64.81 213 GLU A CA 1
ATOM 1745 C C . GLU A 1 213 ? 29.745 -10.932 -44.700 1.00 64.81 213 GLU A C 1
ATOM 1747 O O . GLU A 1 213 ? 28.718 -11.159 -44.061 1.00 64.81 213 GLU A O 1
ATOM 1752 N N . VAL A 1 214 ? 30.497 -11.916 -45.194 1.00 62.44 214 VAL A N 1
ATOM 1753 C CA . VAL A 1 214 ? 30.371 -13.316 -44.786 1.00 62.44 214 VAL A CA 1
ATOM 1754 C C . VAL A 1 214 ? 31.403 -13.539 -43.691 1.00 62.44 214 VAL A C 1
ATOM 1756 O O . VAL A 1 214 ? 32.604 -13.416 -43.932 1.00 62.44 214 VAL A O 1
ATOM 1759 N N . SER A 1 215 ? 30.954 -13.874 -42.486 1.00 52.12 215 SER A N 1
ATOM 1760 C CA . SER A 1 215 ? 31.828 -14.345 -41.416 1.00 52.12 215 SER A CA 1
ATOM 1761 C C . SER A 1 215 ? 32.452 -15.682 -41.828 1.00 52.12 215 SER A C 1
ATOM 1763 O O . SER A 1 215 ? 31.865 -16.751 -41.669 1.00 52.12 215 SER A O 1
ATOM 1765 N N . VAL A 1 216 ? 33.653 -15.630 -42.408 1.00 48.97 216 VAL A N 1
ATOM 1766 C CA . VAL A 1 216 ? 34.431 -16.826 -42.742 1.00 48.97 216 VAL A CA 1
ATOM 1767 C C . VAL A 1 216 ? 34.825 -17.510 -41.434 1.00 48.97 216 VAL A C 1
ATOM 1769 O O . VAL A 1 216 ? 35.662 -17.013 -40.682 1.00 48.97 216 VAL A O 1
ATOM 1772 N N . SER A 1 217 ? 34.230 -18.670 -41.153 1.00 39.53 217 SER A N 1
ATOM 1773 C CA . SER A 1 217 ? 34.720 -19.567 -40.109 1.00 39.53 217 SER A CA 1
ATOM 1774 C C . SER A 1 217 ? 36.178 -19.924 -40.418 1.00 39.53 217 SER A C 1
ATOM 1776 O O . SER A 1 217 ? 36.457 -20.492 -41.477 1.00 39.53 217 SER A O 1
ATOM 1778 N N . GLN A 1 218 ? 37.099 -19.629 -39.497 1.00 45.06 218 GLN A N 1
ATOM 1779 C CA . GLN A 1 218 ? 38.553 -19.835 -39.630 1.00 45.06 218 GLN A CA 1
ATOM 1780 C C . GLN A 1 218 ? 38.988 -21.291 -39.925 1.00 45.06 218 GLN A C 1
ATOM 1782 O O . GLN A 1 218 ? 40.164 -21.549 -40.164 1.00 45.06 218 GLN A O 1
ATOM 1787 N N . ASN A 1 219 ? 38.054 -22.243 -39.988 1.00 44.53 219 ASN A N 1
ATOM 1788 C CA . ASN A 1 219 ? 38.316 -23.663 -40.216 1.00 44.53 219 ASN A CA 1
ATOM 1789 C C . ASN A 1 219 ? 38.546 -24.049 -41.692 1.00 44.53 219 ASN A C 1
ATOM 1791 O O . ASN A 1 219 ? 38.944 -25.179 -41.9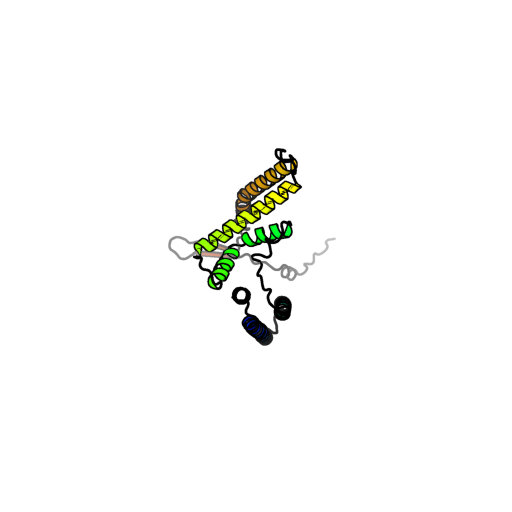51 1.00 44.53 219 ASN A O 1
ATOM 1795 N N . LEU A 1 220 ? 38.320 -23.152 -42.664 1.00 46.53 220 LEU A N 1
ATOM 1796 C CA . LEU A 1 220 ? 38.452 -23.479 -44.098 1.00 46.53 220 LEU A CA 1
ATOM 1797 C C . LEU A 1 220 ? 39.769 -23.024 -44.752 1.00 46.53 220 LEU A C 1
ATOM 1799 O O . LEU A 1 220 ? 40.057 -23.433 -45.874 1.00 46.53 220 LEU A O 1
ATOM 1803 N N . VAL A 1 221 ? 40.602 -22.231 -44.068 1.00 44.72 221 VAL A N 1
ATOM 1804 C CA . VAL A 1 221 ? 41.884 -21.754 -44.635 1.00 44.72 221 VAL A CA 1
ATOM 1805 C C . VAL A 1 221 ? 43.001 -22.797 -44.486 1.00 44.72 221 VAL A C 1
ATOM 1807 O O . VAL A 1 221 ? 43.888 -22.878 -45.332 1.00 44.72 221 VAL A O 1
ATOM 1810 N N . PHE A 1 222 ? 42.939 -23.662 -43.470 1.00 40.16 222 PHE A N 1
ATOM 1811 C CA . PHE A 1 222 ? 44.044 -24.571 -43.139 1.00 40.16 222 PHE A CA 1
ATOM 1812 C C . PHE A 1 222 ? 44.201 -25.793 -44.061 1.00 40.16 222 PHE A C 1
ATOM 1814 O O . PHE A 1 222 ? 45.211 -26.482 -43.967 1.00 40.16 222 PHE A O 1
ATOM 1821 N N . HIS A 1 223 ? 43.250 -26.072 -44.961 1.00 43.34 223 HIS A N 1
ATOM 1822 C CA . HIS A 1 223 ? 43.248 -27.322 -45.737 1.00 43.34 223 HIS A CA 1
ATOM 1823 C C . HIS A 1 223 ? 43.709 -27.200 -47.203 1.00 43.34 223 HIS A C 1
ATOM 1825 O O . HIS A 1 223 ? 43.711 -28.209 -47.906 1.00 43.34 223 HIS A O 1
ATOM 1831 N N . SER A 1 224 ? 44.108 -26.008 -47.678 1.00 38.28 224 SER A N 1
ATOM 1832 C CA . SER A 1 224 ? 44.435 -25.776 -49.104 1.00 38.28 224 SER A CA 1
ATOM 1833 C C . SER A 1 224 ? 45.903 -25.459 -49.428 1.00 38.28 224 SER A C 1
ATOM 1835 O O . SER A 1 224 ? 46.233 -25.274 -50.597 1.00 38.28 224 SER A O 1
ATOM 1837 N N . LEU A 1 225 ? 46.813 -25.456 -48.448 1.00 40.16 225 LEU A N 1
ATOM 1838 C CA . LEU A 1 225 ? 48.245 -25.245 -48.696 1.00 40.16 225 LEU A CA 1
ATOM 1839 C C . LEU A 1 225 ? 49.030 -26.532 -48.411 1.00 40.16 225 LEU A C 1
ATOM 1841 O O . LEU A 1 225 ? 49.425 -26.803 -47.280 1.00 40.16 225 LEU A O 1
ATOM 1845 N N . GLY A 1 226 ? 49.233 -27.345 -49.452 1.00 39.12 226 GLY A N 1
ATOM 1846 C CA . GLY A 1 226 ? 50.205 -28.441 -49.429 1.00 39.12 226 GLY A CA 1
ATOM 1847 C C . GLY A 1 226 ? 51.646 -27.905 -49.349 1.00 39.12 226 GLY A C 1
ATOM 1848 O O . GLY A 1 226 ? 51.913 -26.808 -49.847 1.00 39.12 226 GLY A O 1
ATOM 1849 N N . PRO A 1 227 ? 52.589 -28.636 -48.726 1.00 38.50 227 PRO A N 1
ATOM 1850 C CA . PRO A 1 227 ? 53.937 -28.133 -48.489 1.00 38.50 227 PRO A CA 1
ATOM 1851 C C . PRO A 1 227 ? 54.752 -28.109 -49.790 1.00 38.50 227 PRO A C 1
ATOM 1853 O O . PRO A 1 227 ? 54.952 -29.137 -50.436 1.00 38.50 227 PRO A O 1
ATOM 1856 N N . VAL A 1 228 ? 55.249 -26.928 -50.160 1.00 40.75 228 VAL A N 1
ATOM 1857 C CA . VAL A 1 228 ? 56.229 -26.740 -51.238 1.00 40.75 228 VAL A CA 1
ATOM 1858 C C . VAL A 1 228 ? 57.626 -27.033 -50.683 1.00 40.75 228 VAL A C 1
ATOM 1860 O O . VAL A 1 228 ? 58.074 -26.386 -49.738 1.00 40.75 228 VAL A O 1
ATOM 1863 N N . ALA A 1 229 ? 58.308 -28.022 -51.262 1.00 40.00 229 ALA A N 1
ATOM 1864 C CA . ALA A 1 229 ? 59.694 -28.362 -50.948 1.00 40.00 229 ALA A CA 1
ATOM 1865 C C . ALA A 1 229 ? 60.667 -27.337 -51.564 1.00 40.00 229 ALA A C 1
ATOM 1867 O O . ALA A 1 229 ? 60.583 -27.033 -52.753 1.00 40.00 229 ALA A O 1
ATOM 1868 N N . ILE A 1 230 ? 61.610 -26.835 -50.762 1.00 38.88 230 ILE A N 1
ATOM 1869 C CA . ILE A 1 230 ? 62.708 -25.949 -51.183 1.00 38.88 230 ILE A CA 1
ATOM 1870 C C . ILE A 1 230 ? 63.998 -26.791 -51.226 1.00 38.88 230 ILE A C 1
ATOM 1872 O O . ILE A 1 230 ? 64.309 -27.429 -50.218 1.00 38.88 230 ILE A O 1
ATOM 1876 N N . PRO A 1 231 ? 64.763 -26.831 -52.335 1.00 39.09 231 PRO A N 1
ATOM 1877 C CA . PRO A 1 231 ? 66.022 -27.564 -52.373 1.00 39.09 231 PRO A CA 1
ATOM 1878 C C . PRO A 1 231 ? 67.146 -26.746 -51.721 1.00 39.09 231 PRO A C 1
ATOM 1880 O O . PRO A 1 231 ? 67.269 -25.541 -51.933 1.00 39.09 231 PRO A O 1
ATOM 1883 N N . ALA A 1 232 ? 67.978 -27.426 -50.932 1.00 38.16 232 ALA A N 1
ATOM 1884 C CA . ALA A 1 232 ? 69.169 -26.863 -50.308 1.00 38.16 232 ALA A CA 1
ATOM 1885 C C . ALA A 1 232 ? 70.268 -26.616 -51.357 1.00 38.16 232 ALA A C 1
ATOM 1887 O O . ALA A 1 232 ? 70.680 -27.541 -52.058 1.00 38.16 232 ALA A O 1
ATOM 1888 N N . ALA A 1 233 ? 70.750 -25.375 -51.444 1.00 36.56 233 ALA A N 1
ATOM 1889 C CA . ALA A 1 233 ? 71.965 -25.029 -52.172 1.00 36.56 233 ALA A CA 1
ATOM 1890 C C . ALA A 1 233 ? 73.174 -25.120 -51.228 1.00 36.56 233 ALA A C 1
ATOM 1892 O O . ALA A 1 233 ? 73.103 -24.715 -50.068 1.00 36.56 233 ALA A O 1
ATOM 1893 N N . ARG A 1 234 ? 74.237 -25.722 -51.760 1.00 36.12 234 ARG A N 1
ATOM 1894 C CA . ARG A 1 234 ? 75.538 -25.989 -51.145 1.00 36.12 234 ARG A CA 1
ATOM 1895 C C . ARG A 1 234 ? 76.410 -24.739 -51.108 1.00 36.12 234 ARG A C 1
ATOM 1897 O O . ARG A 1 234 ? 76.289 -23.939 -52.061 1.00 36.12 234 ARG A O 1
#

Secondary structure (DSSP, 8-state):
-HHHHHHHHHHTT-HHHHHHHHHHHHHHHHHHHHHHHHH-TTS--HHHHHHHHHHHHHHHHHHHHHHH---SS--S-SGGG--SHHHHHHHHHHHHSTTHHHHHHHHHHHHS--SS-HHHHHHHHHHHHHHHHHHHHHHHHHHH--STTPPPPHHHHHHHHHHHHHHHHHHHHHHHHHHHHT-GGGS-----EEEEEE--TTSS-SEEEEEE-----GGGSTTS-PPPP-PPP-

Nearest PDB structures (foldseek):
  6lqi-assembly1_C  TM=7.890E-01  e=1.124E-07  Mus musculus
  6b3r-assembly1_A  TM=8.003E-01  e=3.742E-07  Mus musculus
  8ixn-assembly1_D  TM=7.970E-01  e=6.828E-07  Mus musculus
  5z10-assembly1_A  TM=8.197E-01  e=1.323E-06  Mus musculus
  6bpz-assembly1_A  TM=7.905E-01  e=5.605E-06  Mus musculus

Solvent-accessible surface area (backbone atoms only — not comparable to full-atom values): 14440 Å² total; per-residue (Å²): 105,70,71,57,52,54,48,52,36,61,75,65,70,39,64,68,59,43,49,53,51,50,54,52,49,54,50,50,53,52,53,53,49,53,52,47,53,73,75,48,73,87,56,92,54,64,69,61,51,52,54,49,52,55,49,51,53,52,49,52,54,51,52,52,44,64,74,72,52,81,70,95,72,80,75,91,52,88,35,76,74,52,78,48,68,70,25,49,49,47,45,51,54,52,65,68,41,82,64,54,51,58,52,50,51,54,52,53,55,75,71,47,97,64,96,65,56,69,69,58,50,53,48,52,50,55,50,50,51,53,52,50,53,52,51,40,50,53,52,51,41,53,73,78,49,74,57,90,89,65,80,79,58,66,66,61,56,49,50,54,49,53,53,52,51,50,50,52,50,43,68,64,46,47,61,55,51,49,56,65,72,66,44,77,84,76,56,85,84,74,80,58,62,52,74,51,75,44,61,66,86,95,49,76,71,74,40,77,52,74,51,61,76,71,86,75,65,82,80,68,69,80,82,76,73,77,88,81,86,79,84,88,82,131

Radius of gyration: 35.29 Å; Cα contacts (8 Å, |Δi|>4): 91; chains: 1; bounding box: 102×59×96 Å

Sequence (234 aa):
MLMAAERIVYVLHSVQLKFVLHVVTILAYHAIFMLWRLTLAHRSTTVAVVILLMRFFSGSVSALQLQKGYPLHRKHDPFTTHTDIFHWLGHVVYRAIPFLFELRLLLDWSVSCTALKLQHWMLLEDVHHTVYMRYVDINDLAWTSPRKGRQFPFFVRMYQGIVGFAACLLVLFFPLMLYSTFNPNVGVNLVTSWQTKIAFGTTSNFYTATATEVSVSQNLVFHSLGPVAIPAAR

InterPro domains:
  IPR027272 Piezo family [PTHR13167] (2-215)
  IPR056770 Piezo, THU9 and anchor domain [PF24874] (1-180)

Mean predicted aligned error: 12.98 Å

Organism: NCBI:txid1416333